Protein AF-A0A2N0NR63-F1 (afdb_monomer_lite)

InterPro domains:
  IPR002575 Aminoglycoside phosphotransferase [PF01636] (44-151)
  IPR011009 Protein kinase-like domain superfamily [SSF56112] (20-154)
  IPR051035 Mitochondrial inheritance protein 9 [PTHR36091] (27-193)

Structure (mmCIF, N/CA/C/O backbone):
data_AF-A0A2N0NR63-F1
#
_entry.id   AF-A0A2N0NR63-F1
#
loop_
_atom_site.group_PDB
_atom_site.id
_atom_site.type_symbol
_atom_site.label_atom_id
_atom_site.label_alt_id
_atom_site.label_comp_id
_atom_site.label_asym_id
_atom_site.label_entity_id
_atom_site.label_seq_id
_atom_site.pdbx_PDB_ins_code
_atom_site.Cartn_x
_atom_site.Cartn_y
_atom_site.Cartn_z
_atom_site.occupancy
_atom_site.B_iso_or_equiv
_atom_site.auth_seq_id
_atom_site.auth_comp_id
_atom_site.auth_asym_id
_atom_site.auth_atom_id
_atom_site.pdbx_PDB_model_num
ATOM 1 N N . MET A 1 1 ? -19.351 46.481 12.308 1.00 41.41 1 MET A N 1
ATOM 2 C CA . MET A 1 1 ? -18.004 46.704 11.741 1.00 41.41 1 MET A CA 1
ATOM 3 C C . MET A 1 1 ? -17.028 46.105 12.730 1.00 41.41 1 MET A C 1
ATOM 5 O O . MET A 1 1 ? -17.393 46.093 13.896 1.00 41.41 1 MET A O 1
ATOM 9 N N . ASP A 1 2 ? -15.908 45.575 12.231 1.00 33.28 2 ASP A N 1
ATOM 10 C CA . ASP A 1 2 ? -14.928 44.684 12.897 1.00 33.28 2 ASP A CA 1
ATOM 11 C C . ASP A 1 2 ? -15.319 43.214 12.636 1.00 33.28 2 ASP A C 1
ATOM 13 O O . ASP A 1 2 ? -16.266 42.707 13.223 1.00 33.28 2 ASP A O 1
ATOM 17 N N . ASN A 1 3 ? -14.867 42.524 11.581 1.00 40.22 3 ASN A N 1
ATOM 18 C CA . ASN A 1 3 ? -13.544 42.330 10.963 1.00 40.22 3 ASN A CA 1
ATOM 19 C C . ASN A 1 3 ? -12.543 41.582 11.851 1.00 40.22 3 ASN A C 1
ATOM 21 O O . ASN A 1 3 ? -11.566 42.167 12.299 1.00 40.22 3 ASN A O 1
ATOM 25 N N . GLU A 1 4 ? -12.758 40.274 12.015 1.00 37.19 4 GLU A N 1
ATOM 26 C CA . GLU A 1 4 ? -11.704 39.333 12.401 1.00 37.19 4 GLU A CA 1
ATOM 27 C C . GLU A 1 4 ? -11.768 38.053 11.548 1.00 37.19 4 GLU A C 1
ATOM 29 O O . GLU A 1 4 ? -12.633 37.196 11.700 1.00 37.19 4 GLU A O 1
ATOM 34 N N . ASN A 1 5 ? -10.813 37.977 10.617 1.00 36.28 5 ASN A N 1
ATOM 35 C CA . ASN A 1 5 ? -10.020 36.797 10.268 1.00 36.28 5 ASN A CA 1
ATOM 36 C C . ASN A 1 5 ? -10.755 35.510 9.893 1.00 36.28 5 ASN A C 1
ATOM 38 O O . ASN A 1 5 ? -10.611 34.466 10.524 1.00 36.28 5 ASN A O 1
ATOM 42 N N . ASN A 1 6 ? -11.396 35.560 8.732 1.00 30.80 6 ASN A N 1
ATOM 43 C CA . ASN A 1 6 ? -11.674 34.373 7.941 1.00 30.80 6 ASN A CA 1
ATOM 44 C C . ASN A 1 6 ? -10.468 34.082 7.028 1.00 30.80 6 ASN A C 1
ATOM 46 O O . ASN A 1 6 ? -10.497 34.367 5.830 1.00 30.80 6 ASN A O 1
ATOM 50 N N . ILE A 1 7 ? -9.371 33.575 7.601 1.00 34.75 7 ILE A N 1
ATOM 51 C CA . ILE A 1 7 ? -8.263 33.023 6.807 1.00 34.75 7 ILE A CA 1
ATOM 52 C C . ILE A 1 7 ? -8.699 31.625 6.370 1.00 34.75 7 ILE A C 1
ATOM 54 O O . ILE A 1 7 ? -8.322 30.606 6.946 1.00 34.75 7 ILE A O 1
ATOM 58 N N . PHE A 1 8 ? -9.553 31.601 5.350 1.00 34.56 8 PHE A N 1
ATOM 59 C CA . PHE A 1 8 ? -9.744 30.437 4.504 1.00 34.56 8 PHE A CA 1
ATOM 60 C C . PHE A 1 8 ? -8.388 30.118 3.868 1.00 34.56 8 PHE A C 1
ATOM 62 O O . PHE A 1 8 ? -7.976 30.771 2.910 1.00 34.56 8 PHE A O 1
ATOM 69 N N . TYR A 1 9 ? -7.697 29.097 4.376 1.00 31.84 9 TYR A N 1
ATOM 70 C CA . TYR A 1 9 ? -6.731 28.358 3.567 1.00 31.84 9 TYR A CA 1
ATOM 71 C C . TYR A 1 9 ? -7.523 27.587 2.502 1.00 31.84 9 TYR A C 1
ATOM 73 O O . TYR A 1 9 ? -7.784 26.395 2.608 1.00 31.84 9 TYR A O 1
ATOM 81 N N . SER A 1 10 ? -7.954 28.313 1.474 1.00 37.12 10 SER A N 1
ATOM 82 C CA . SER A 1 10 ? -8.203 27.749 0.156 1.00 37.12 10 SER A CA 1
ATOM 83 C C . SER A 1 10 ? -6.839 27.330 -0.389 1.00 37.12 10 SER A C 1
ATOM 85 O O . SER A 1 10 ? -6.145 28.136 -1.006 1.00 37.12 10 SER A O 1
ATOM 87 N N . SER A 1 11 ? -6.410 26.095 -0.120 1.00 40.88 11 SER A N 1
ATOM 88 C CA . SER A 1 11 ? -5.238 25.505 -0.770 1.00 40.88 11 SER A CA 1
ATOM 89 C C . SER A 1 11 ? -5.593 25.130 -2.210 1.00 40.88 11 SER A C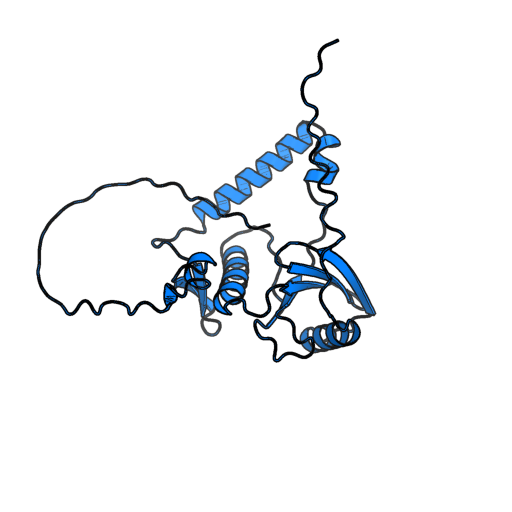 1
ATOM 91 O O . SER A 1 11 ? -5.716 23.967 -2.567 1.00 40.88 11 SER A O 1
ATOM 93 N N . SER A 1 12 ? -5.766 26.139 -3.055 1.00 44.28 12 SER A N 1
ATOM 94 C CA . SER A 1 12 ? -5.801 26.016 -4.513 1.00 44.28 12 SER A CA 1
ATOM 95 C C . SER A 1 12 ? -4.374 25.986 -5.084 1.00 44.28 12 SER A C 1
ATOM 97 O O . SER A 1 12 ? -4.082 26.690 -6.044 1.00 44.28 12 SER A O 1
ATOM 99 N N . LEU A 1 13 ? -3.464 25.237 -4.448 1.00 46.56 13 LEU A N 1
ATOM 100 C CA . LEU A 1 13 ? -2.048 25.124 -4.838 1.00 46.56 13 LEU A CA 1
ATOM 101 C C . LEU A 1 13 ? -1.700 23.761 -5.464 1.00 46.56 13 LEU A C 1
ATOM 103 O O . LEU A 1 13 ? -0.543 23.526 -5.797 1.00 46.56 13 LEU A O 1
ATOM 107 N N . ASP A 1 14 ? -2.679 22.873 -5.659 1.00 49.28 14 ASP A N 1
ATOM 108 C CA . ASP A 1 14 ? -2.415 21.503 -6.124 1.00 49.28 14 ASP A CA 1
ATOM 109 C C . ASP A 1 14 ? -2.292 21.359 -7.657 1.00 49.28 14 ASP A C 1
ATOM 111 O O . ASP A 1 14 ? -1.842 20.312 -8.135 1.00 49.28 14 ASP A O 1
ATOM 115 N N . ASP A 1 15 ? -2.635 22.393 -8.438 1.00 53.78 15 ASP A N 1
ATOM 116 C CA . ASP A 1 15 ? -2.789 22.268 -9.901 1.00 53.78 15 ASP A CA 1
ATOM 117 C C . ASP A 1 15 ? -1.560 22.699 -10.734 1.00 53.78 15 ASP A C 1
ATOM 119 O O . ASP A 1 15 ? -1.472 22.348 -11.907 1.00 53.78 15 ASP A O 1
ATOM 123 N N . ASP A 1 16 ? -0.569 23.386 -10.145 1.00 59.12 16 ASP A N 1
ATOM 124 C CA . ASP A 1 16 ? 0.581 23.932 -10.900 1.00 59.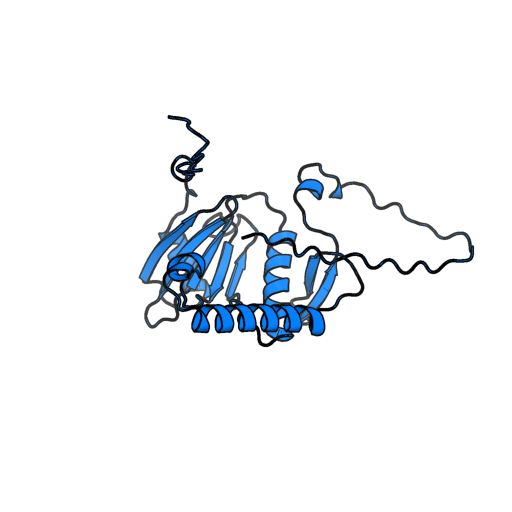12 16 ASP A CA 1
ATOM 125 C C . ASP A 1 16 ? 1.830 23.031 -10.917 1.00 59.12 16 ASP A C 1
ATOM 127 O O . ASP A 1 16 ? 2.745 23.238 -11.718 1.00 59.12 16 ASP A O 1
ATOM 131 N N . GLU A 1 17 ? 1.915 22.013 -10.055 1.00 64.88 17 GLU A N 1
ATOM 132 C CA . GLU A 1 17 ? 3.050 21.090 -10.119 1.00 64.88 17 GLU A CA 1
ATOM 133 C C . GLU A 1 17 ? 2.891 20.084 -11.273 1.00 64.88 17 GLU A C 1
ATOM 135 O O . GLU A 1 17 ? 1.826 19.470 -11.416 1.00 64.88 17 GLU A O 1
ATOM 140 N N . PRO A 1 18 ? 3.964 19.791 -12.029 1.00 75.25 18 PRO A N 1
ATOM 141 C CA . PRO A 1 18 ? 3.897 18.839 -13.125 1.00 75.25 18 PRO A CA 1
ATOM 142 C C . PRO A 1 18 ? 3.531 17.441 -12.617 1.00 75.25 18 PRO A C 1
ATOM 144 O O . PRO A 1 18 ? 3.985 16.981 -11.559 1.00 75.25 18 PRO A O 1
ATOM 147 N N . THR A 1 19 ? 2.679 16.771 -13.386 1.00 82.19 19 THR A N 1
ATOM 148 C CA . THR A 1 19 ? 2.345 15.361 -13.184 1.00 82.19 19 THR A CA 1
ATOM 149 C C . THR A 1 19 ? 3.527 14.487 -13.584 1.00 82.19 19 THR A C 1
ATOM 151 O O . THR A 1 19 ? 4.385 14.913 -14.359 1.00 82.19 19 THR A O 1
ATOM 154 N N . LEU A 1 20 ? 3.564 13.256 -13.086 1.00 85.38 20 LEU A N 1
ATOM 155 C CA . LEU A 1 20 ? 4.528 12.256 -13.530 1.00 85.38 20 LEU A CA 1
ATOM 156 C C . LEU A 1 20 ? 4.475 12.084 -15.054 1.00 85.38 20 LEU A C 1
ATOM 158 O O . LEU A 1 20 ? 3.394 11.985 -15.640 1.00 85.38 20 LEU A O 1
ATOM 162 N N . ASP A 1 21 ? 5.650 12.012 -15.679 1.00 88.75 21 ASP A N 1
ATOM 163 C CA . ASP A 1 21 ? 5.795 11.593 -17.073 1.00 88.75 21 ASP A CA 1
ATOM 164 C C . ASP A 1 21 ? 5.598 10.073 -17.152 1.00 88.75 21 ASP A C 1
ATOM 166 O O . ASP A 1 21 ? 6.540 9.286 -17.046 1.00 88.75 21 ASP A O 1
ATOM 170 N N . LEU A 1 22 ? 4.330 9.663 -17.203 1.00 92.75 22 LEU A N 1
ATOM 171 C CA . LEU A 1 22 ? 3.898 8.275 -17.121 1.00 92.75 22 LEU A CA 1
ATOM 172 C C . LEU A 1 22 ? 3.287 7.815 -18.445 1.00 92.75 22 LEU A C 1
ATOM 174 O O . LEU A 1 22 ? 2.244 8.311 -18.876 1.00 92.75 22 LEU A O 1
ATOM 178 N N . ASP A 1 23 ? 3.863 6.763 -19.023 1.00 94.38 23 ASP A N 1
ATOM 179 C CA . ASP A 1 23 ? 3.216 6.014 -20.096 1.00 94.38 23 ASP A CA 1
ATOM 180 C C . ASP A 1 23 ? 2.123 5.097 -19.514 1.00 94.38 23 ASP A C 1
ATOM 182 O O . ASP A 1 23 ? 2.389 4.039 -18.932 1.00 94.38 23 ASP A O 1
ATOM 186 N N . LEU A 1 24 ? 0.863 5.506 -19.682 1.00 95.06 24 LEU A N 1
ATOM 187 C CA . LEU A 1 24 ? -0.301 4.746 -19.220 1.00 95.06 24 LEU A CA 1
ATOM 188 C C . LEU A 1 24 ? -0.416 3.369 -19.888 1.00 95.06 24 LEU A C 1
ATOM 190 O O . LEU A 1 24 ? -0.906 2.431 -19.259 1.00 95.06 24 LEU A O 1
ATOM 194 N N . ASN A 1 25 ? 0.047 3.208 -21.131 1.00 95.69 25 ASN A N 1
ATOM 195 C CA . ASN A 1 25 ? 0.043 1.902 -21.788 1.00 95.69 25 ASN A CA 1
ATOM 196 C C . ASN A 1 25 ? 1.080 0.978 -21.151 1.00 95.69 25 ASN A C 1
ATOM 198 O O . ASN A 1 25 ? 0.777 -0.190 -20.898 1.00 95.69 25 ASN A O 1
ATOM 202 N N . ALA A 1 26 ? 2.262 1.503 -20.822 1.00 97.06 26 ALA A N 1
ATOM 203 C CA . ALA A 1 26 ? 3.276 0.747 -20.095 1.00 97.06 26 ALA A CA 1
ATOM 204 C C . ALA A 1 26 ? 2.773 0.330 -18.702 1.00 97.06 26 ALA A C 1
ATOM 206 O O . ALA A 1 26 ? 2.953 -0.825 -18.315 1.00 97.06 26 ALA A O 1
ATOM 207 N N . LEU A 1 27 ? 2.065 1.211 -17.978 1.00 97.44 27 LEU A N 1
ATOM 208 C CA . LEU A 1 27 ? 1.461 0.876 -16.680 1.00 97.44 27 LEU A CA 1
ATOM 209 C C . LEU A 1 27 ? 0.413 -0.233 -16.799 1.00 97.44 27 LEU A C 1
ATOM 211 O O . LEU A 1 27 ? 0.411 -1.173 -16.004 1.00 97.44 27 LEU A O 1
ATOM 215 N N . ARG A 1 28 ? -0.447 -0.163 -17.818 1.00 97.00 28 ARG A N 1
ATOM 216 C CA . ARG A 1 28 ? -1.440 -1.207 -18.104 1.00 97.00 28 ARG A CA 1
ATOM 217 C C . ARG A 1 28 ? -0.797 -2.549 -18.397 1.00 97.00 28 ARG A C 1
ATOM 219 O O . ARG A 1 28 ? -1.235 -3.561 -17.853 1.00 97.00 28 ARG A O 1
ATOM 226 N N . GLN A 1 29 ? 0.219 -2.568 -19.255 1.00 97.31 29 GLN A N 1
ATOM 227 C CA . GLN A 1 29 ? 0.927 -3.792 -19.626 1.00 97.31 29 GLN A CA 1
ATOM 228 C C . GLN A 1 29 ? 1.677 -4.386 -18.436 1.00 97.31 29 GLN A C 1
ATOM 230 O O . GLN A 1 29 ? 1.580 -5.588 -18.196 1.00 97.31 29 GLN A O 1
ATOM 235 N N . LEU A 1 30 ? 2.361 -3.541 -17.660 1.00 97.75 30 LEU A N 1
ATOM 236 C CA . LEU A 1 30 ? 3.040 -3.932 -16.432 1.00 97.75 30 LEU A CA 1
ATOM 237 C C . LEU A 1 30 ? 2.061 -4.592 -15.461 1.00 97.75 30 LEU A C 1
ATOM 239 O O . LEU A 1 30 ? 2.275 -5.733 -15.064 1.00 97.75 30 LEU A O 1
ATOM 243 N N . ALA A 1 31 ? 0.969 -3.907 -15.123 1.00 97.56 31 ALA A N 1
ATOM 244 C CA . ALA A 1 31 ? -0.005 -4.429 -14.177 1.00 97.56 31 ALA A CA 1
ATOM 245 C C . ALA A 1 31 ? -0.696 -5.693 -14.706 1.00 97.56 31 ALA A C 1
ATOM 247 O O . ALA A 1 31 ? -0.921 -6.625 -13.939 1.00 97.56 31 ALA A O 1
ATOM 248 N N . SER A 1 32 ? -0.965 -5.765 -16.016 1.00 97.62 32 SER A N 1
ATOM 249 C CA . SER A 1 32 ? -1.572 -6.959 -16.611 1.00 97.62 32 SER A CA 1
ATOM 250 C C . SER A 1 32 ? -0.658 -8.176 -16.546 1.00 97.62 32 SER A C 1
ATOM 252 O O . SER A 1 32 ? -1.108 -9.270 -16.225 1.00 97.62 32 SER A O 1
ATOM 254 N N . SER A 1 33 ? 0.632 -7.967 -16.810 1.00 97.19 33 SER A N 1
ATOM 255 C CA . SER A 1 33 ? 1.659 -9.004 -16.739 1.00 97.19 33 SER A CA 1
ATOM 256 C C . SER A 1 33 ? 1.893 -9.477 -15.303 1.00 97.19 33 SER A C 1
ATOM 258 O O . SER A 1 33 ? 1.928 -10.674 -15.040 1.00 97.19 33 SER A O 1
ATOM 260 N N . ARG A 1 34 ? 2.008 -8.545 -14.347 1.00 96.94 34 ARG A N 1
ATOM 261 C CA . ARG A 1 34 ? 2.287 -8.865 -12.937 1.00 96.94 34 ARG A CA 1
ATOM 262 C C . ARG A 1 34 ? 1.130 -9.558 -12.231 1.00 96.94 34 ARG A C 1
ATOM 264 O O . ARG A 1 34 ? 1.373 -10.377 -11.354 1.00 96.94 34 ARG A O 1
ATOM 271 N N . LEU A 1 35 ? -0.102 -9.219 -12.600 1.00 95.75 35 LEU A N 1
ATOM 272 C CA . LEU A 1 35 ? -1.306 -9.737 -11.953 1.00 95.75 35 LEU A CA 1
ATOM 273 C C . LEU A 1 35 ? -1.973 -10.870 -12.737 1.00 95.75 35 LEU A C 1
ATOM 275 O O . LEU A 1 35 ? -2.994 -11.363 -12.273 1.00 95.75 35 LEU A O 1
ATOM 279 N N . ASP A 1 36 ? -1.429 -11.250 -13.899 1.00 95.94 36 ASP A N 1
ATOM 280 C CA . ASP A 1 36 ? -1.995 -12.239 -14.833 1.00 95.94 36 ASP A CA 1
ATOM 281 C C . ASP A 1 36 ? -3.468 -11.961 -15.197 1.00 95.94 36 ASP A C 1
ATOM 283 O O . ASP A 1 36 ? -4.328 -12.841 -15.234 1.00 95.94 36 ASP A O 1
ATOM 287 N N . ARG A 1 37 ? -3.799 -10.677 -15.387 1.00 95.62 37 ARG A N 1
ATOM 288 C CA . ARG A 1 37 ? -5.178 -10.192 -15.562 1.00 95.62 37 ARG A CA 1
ATOM 289 C C . ARG A 1 37 ? -5.214 -9.041 -16.553 1.00 95.62 37 ARG A C 1
ATOM 291 O O . ARG A 1 37 ? -4.345 -8.185 -16.541 1.00 95.62 37 ARG A O 1
ATOM 298 N N . HIS A 1 38 ? -6.233 -8.953 -17.399 1.00 96.81 38 HIS A N 1
ATOM 299 C CA . HIS A 1 38 ? -6.269 -7.919 -18.437 1.00 96.81 38 HIS A CA 1
ATOM 300 C C . HIS A 1 38 ? -6.729 -6.553 -17.886 1.00 96.81 38 HIS A C 1
ATOM 302 O O . HIS A 1 38 ? -7.886 -6.389 -17.494 1.00 96.81 38 HIS A O 1
ATOM 308 N N . CYS A 1 39 ? -5.829 -5.559 -17.847 1.00 97.25 39 CYS A N 1
ATOM 309 C CA . CYS A 1 39 ? -6.152 -4.192 -17.425 1.00 97.25 39 CYS A CA 1
ATOM 310 C C . CYS A 1 39 ? -6.801 -3.394 -18.568 1.00 97.25 39 CYS A C 1
ATOM 312 O O . CYS A 1 39 ? -6.168 -3.058 -19.578 1.00 97.25 39 CYS A O 1
ATOM 314 N N . VAL A 1 40 ? -8.075 -3.050 -18.388 1.00 96.19 40 VAL A N 1
ATOM 315 C CA . VAL A 1 40 ? -8.913 -2.414 -19.410 1.00 96.19 40 VAL A CA 1
ATOM 316 C C . VAL A 1 40 ? -8.891 -0.891 -19.342 1.00 96.19 40 VAL A C 1
ATOM 318 O O . VAL A 1 40 ? -8.964 -0.245 -20.387 1.00 96.19 40 VAL A O 1
ATOM 321 N N . HIS A 1 41 ? -8.806 -0.312 -18.145 1.00 95.19 41 HIS A N 1
ATOM 322 C CA . HIS A 1 41 ? -8.883 1.135 -17.943 1.00 95.19 41 HIS A CA 1
ATOM 323 C C . HIS A 1 41 ? -7.930 1.569 -16.838 1.00 95.19 41 HIS A C 1
ATOM 325 O O . HIS A 1 41 ? -7.731 0.860 -15.854 1.00 95.19 41 HIS A O 1
ATOM 331 N N . THR A 1 42 ? -7.365 2.759 -17.004 1.00 96.25 42 THR A N 1
ATOM 332 C CA . THR A 1 42 ? -6.469 3.373 -16.027 1.00 96.25 42 THR A CA 1
ATOM 333 C C . THR A 1 42 ? -6.749 4.852 -15.950 1.00 96.25 42 THR A C 1
ATOM 335 O O . THR A 1 42 ? -6.749 5.526 -16.981 1.00 96.25 42 THR A O 1
ATOM 338 N N . HIS A 1 43 ? -6.943 5.369 -14.747 1.00 94.12 43 HIS A N 1
ATOM 339 C CA . HIS A 1 43 ? -7.073 6.804 -14.542 1.00 94.12 43 HIS A CA 1
ATOM 340 C C . HIS A 1 43 ? -6.501 7.209 -13.188 1.00 94.12 43 HIS A C 1
ATOM 342 O O . HIS A 1 43 ? -6.503 6.433 -12.230 1.00 94.12 43 HIS A O 1
ATOM 348 N N . ARG A 1 44 ? -6.001 8.441 -13.108 1.00 94.81 44 ARG A N 1
ATOM 349 C CA . ARG A 1 44 ? -5.505 9.008 -11.855 1.00 94.81 44 ARG A CA 1
ATOM 350 C C . ARG A 1 44 ? -6.681 9.237 -10.902 1.00 94.81 44 ARG A C 1
ATOM 352 O O . ARG A 1 44 ? -7.743 9.688 -11.327 1.00 94.81 44 ARG A O 1
ATOM 359 N N . LEU A 1 45 ? -6.496 8.901 -9.631 1.00 92.81 45 LEU A N 1
ATOM 360 C CA . LEU A 1 45 ? -7.437 9.195 -8.549 1.00 92.81 45 LEU A CA 1
ATOM 361 C C . LEU A 1 45 ? -7.050 10.474 -7.821 1.00 92.81 45 LEU A C 1
ATOM 363 O O . LEU A 1 45 ? -7.889 11.337 -7.597 1.00 92.81 45 LEU A O 1
ATOM 367 N N . THR A 1 46 ? -5.781 10.577 -7.435 1.00 91.50 46 THR A N 1
ATOM 368 C CA . THR A 1 46 ? -5.266 11.721 -6.689 1.00 91.50 46 THR A CA 1
ATOM 369 C C . THR A 1 46 ? -3.760 11.854 -6.875 1.00 91.50 46 THR A C 1
ATOM 371 O O . THR A 1 46 ? -3.081 10.934 -7.344 1.00 91.50 46 THR A O 1
ATOM 374 N N . LYS A 1 47 ? -3.248 13.019 -6.504 1.00 90.81 47 LYS A N 1
ATOM 375 C CA . LYS A 1 47 ? -1.839 13.377 -6.499 1.00 90.81 47 LYS A CA 1
ATOM 376 C C . LYS A 1 47 ? -1.543 14.023 -5.154 1.00 90.81 47 LYS A C 1
ATOM 378 O O . LYS A 1 47 ? -2.253 14.927 -4.734 1.00 90.81 47 LYS A O 1
ATOM 383 N N . GLY A 1 48 ? -0.494 13.545 -4.503 1.00 86.69 48 GLY A N 1
ATOM 384 C CA . GLY A 1 48 ? 0.074 14.168 -3.319 1.00 86.69 48 GLY A CA 1
ATOM 385 C C . GLY A 1 48 ? 1.505 14.627 -3.570 1.00 86.69 48 GLY A C 1
ATOM 386 O O . GLY A 1 48 ? 2.043 14.536 -4.680 1.00 86.69 48 GLY A O 1
ATOM 387 N N . LEU A 1 49 ? 2.149 15.072 -2.495 1.00 84.50 49 LEU A N 1
ATOM 388 C CA . LEU A 1 49 ? 3.540 15.517 -2.529 1.00 84.50 49 LEU A CA 1
ATOM 389 C C . LEU A 1 49 ? 4.488 14.386 -2.958 1.00 84.50 49 LEU A C 1
ATOM 391 O O . LEU A 1 49 ? 5.337 14.576 -3.822 1.00 84.50 49 LEU A O 1
ATOM 395 N N . TYR A 1 50 ? 4.306 13.191 -2.390 1.00 86.12 50 TYR A N 1
ATOM 396 C CA . TYR A 1 50 ? 5.226 12.067 -2.591 1.00 86.12 50 TYR A CA 1
ATOM 397 C C . TYR A 1 50 ? 4.754 11.041 -3.613 1.00 86.12 50 TYR A C 1
ATOM 399 O O . TYR A 1 50 ? 5.582 10.313 -4.152 1.00 86.12 50 TYR A O 1
ATOM 407 N N . ASN A 1 51 ? 3.447 10.947 -3.862 1.00 92.19 51 ASN A N 1
ATOM 408 C CA . ASN A 1 51 ? 2.882 9.871 -4.665 1.00 92.19 51 ASN A CA 1
ATOM 409 C C . ASN A 1 51 ? 1.788 10.367 -5.613 1.00 92.19 51 ASN A C 1
ATOM 411 O O . ASN A 1 51 ? 0.994 11.234 -5.252 1.00 92.19 51 ASN A O 1
ATOM 415 N N . GLU A 1 52 ? 1.687 9.745 -6.785 1.00 95.12 52 GLU A N 1
ATOM 416 C CA . GLU A 1 52 ? 0.463 9.750 -7.590 1.00 95.12 52 GLU A CA 1
ATOM 417 C C . GLU A 1 52 ? -0.246 8.402 -7.483 1.00 95.12 52 GLU A C 1
ATOM 419 O O . GLU A 1 52 ? 0.386 7.345 -7.529 1.00 95.12 52 GLU A O 1
ATOM 424 N N . ILE A 1 53 ? -1.570 8.439 -7.342 1.00 96.06 53 ILE A N 1
ATOM 425 C CA . ILE A 1 53 ? -2.399 7.248 -7.165 1.00 96.06 53 ILE A CA 1
ATOM 426 C C . ILE A 1 53 ? -3.257 7.049 -8.407 1.00 96.06 53 ILE A C 1
ATOM 428 O O . ILE A 1 53 ? -4.037 7.929 -8.775 1.00 96.06 53 ILE A O 1
ATOM 432 N N . TYR A 1 54 ? -3.153 5.877 -9.022 1.00 97.44 54 TYR A N 1
ATOM 433 C CA . TYR A 1 54 ? -3.937 5.471 -10.183 1.00 97.44 54 TYR A CA 1
ATOM 434 C C . TYR A 1 54 ? -4.855 4.304 -9.826 1.00 97.44 54 TYR A C 1
ATOM 436 O O . TYR A 1 54 ? -4.445 3.360 -9.149 1.00 97.44 54 TYR A O 1
ATOM 444 N N . LEU A 1 55 ? -6.095 4.358 -10.313 1.00 97.44 55 LEU A N 1
ATOM 445 C CA . LEU A 1 55 ? -7.000 3.217 -10.333 1.00 97.44 55 LEU A CA 1
ATOM 446 C C . LEU A 1 55 ? -6.774 2.440 -11.627 1.00 97.44 55 LEU A C 1
ATOM 448 O O . LEU A 1 55 ? -6.883 3.002 -12.718 1.00 97.44 55 LEU A O 1
ATOM 452 N N . LEU A 1 56 ? -6.482 1.151 -11.490 1.00 98.00 56 LEU A N 1
ATOM 453 C CA . LEU A 1 56 ? -6.364 0.206 -12.589 1.00 98.00 56 LEU A CA 1
ATOM 454 C C . LEU A 1 56 ? -7.570 -0.730 -12.551 1.00 98.00 56 LEU A C 1
ATOM 456 O O . LEU A 1 56 ? -7.739 -1.509 -11.610 1.00 98.00 56 LEU A O 1
ATOM 460 N N . GLN A 1 57 ? -8.407 -0.654 -13.576 1.00 97.50 57 GLN A N 1
ATOM 461 C CA . GLN A 1 57 ? -9.584 -1.499 -13.699 1.00 97.50 57 GLN A CA 1
ATOM 462 C C . GLN A 1 57 ? -9.272 -2.686 -14.594 1.00 97.50 57 GLN A C 1
ATOM 464 O O . GLN A 1 57 ? -8.676 -2.540 -15.666 1.00 97.50 57 GLN A O 1
ATOM 469 N N . PHE A 1 58 ? -9.691 -3.860 -14.149 1.00 96.75 58 PHE A N 1
ATOM 470 C CA . PHE A 1 58 ? -9.403 -5.123 -14.813 1.00 96.75 58 PHE A CA 1
ATOM 471 C C . PHE A 1 58 ? -10.678 -5.776 -15.309 1.00 96.75 58 PHE A C 1
ATOM 473 O O . PHE A 1 58 ? -11.731 -5.688 -14.677 1.00 96.75 58 PHE A O 1
ATOM 480 N N . GLU A 1 59 ? -10.564 -6.490 -16.419 1.00 96.25 59 GLU A N 1
ATOM 481 C CA . GLU A 1 59 ? -11.635 -7.346 -16.902 1.00 96.25 59 GLU A CA 1
ATOM 482 C C . GLU A 1 59 ? -11.963 -8.411 -15.845 1.00 96.25 59 GLU A C 1
ATOM 484 O O . GLU A 1 59 ? -11.083 -9.124 -15.364 1.00 96.25 59 GLU A O 1
ATOM 489 N N . GLY A 1 60 ? -13.225 -8.454 -15.410 1.00 91.12 60 GLY A N 1
ATOM 490 C CA . GLY A 1 60 ? -13.696 -9.368 -14.365 1.00 91.12 60 GLY A CA 1
ATOM 491 C C . GLY A 1 60 ? -13.363 -8.971 -12.919 1.00 91.12 60 GLY A C 1
ATOM 492 O O . GLY A 1 60 ? -13.877 -9.609 -12.004 1.00 91.12 60 GLY A O 1
ATOM 493 N N . GLY A 1 61 ? -12.574 -7.914 -12.685 1.00 91.75 61 GLY A N 1
ATOM 494 C CA . GLY A 1 61 ? -12.171 -7.503 -11.333 1.00 91.75 61 GLY A CA 1
ATOM 495 C C . GLY A 1 61 ? -11.361 -8.577 -10.574 1.00 91.75 61 GLY A C 1
ATOM 496 O O . GLY A 1 61 ? -11.056 -9.634 -11.134 1.00 91.75 61 GLY A O 1
ATOM 497 N N . PRO A 1 62 ? -10.889 -8.286 -9.346 1.00 94.38 62 PRO A N 1
ATOM 498 C CA . PRO A 1 62 ? -10.972 -7.003 -8.637 1.00 94.38 62 PRO A CA 1
ATOM 499 C C . PRO A 1 62 ? -10.037 -5.912 -9.194 1.00 94.38 62 PRO A C 1
ATOM 501 O O . PRO A 1 62 ? -8.972 -6.198 -9.740 1.00 94.38 62 PRO A O 1
ATOM 504 N N . ASP A 1 63 ? -10.410 -4.646 -9.039 1.00 96.00 63 ASP A N 1
ATOM 505 C CA . ASP A 1 6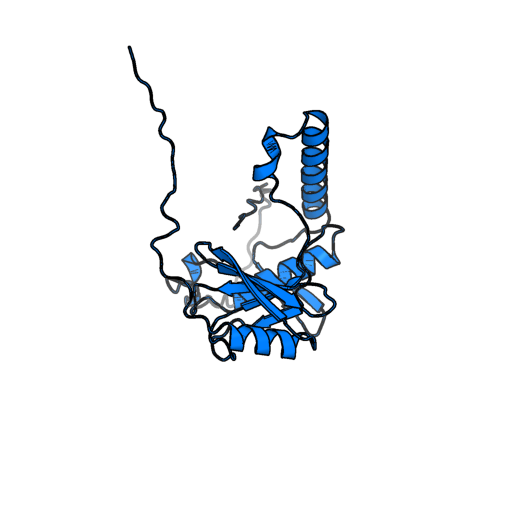3 ? -9.549 -3.519 -9.419 1.00 96.00 63 ASP A CA 1
ATOM 506 C C . ASP A 1 63 ? -8.286 -3.429 -8.540 1.00 96.00 63 ASP A C 1
ATOM 508 O O . ASP A 1 63 ? -8.245 -3.933 -7.416 1.00 96.00 63 ASP A O 1
ATOM 512 N N . CYS A 1 64 ? -7.263 -2.739 -9.042 1.00 97.00 64 CYS A N 1
ATOM 513 C CA . CYS A 1 64 ? -5.985 -2.526 -8.363 1.00 97.00 64 CYS A CA 1
ATOM 514 C C . CYS A 1 64 ? -5.709 -1.030 -8.194 1.00 97.00 64 CYS A C 1
ATOM 516 O O . CYS A 1 64 ? -6.063 -0.217 -9.048 1.00 97.00 64 CYS A O 1
ATOM 518 N N . ILE A 1 65 ? -5.012 -0.672 -7.122 1.00 98.12 65 ILE A N 1
ATOM 519 C CA . ILE A 1 65 ? -4.401 0.643 -6.955 1.00 98.12 65 ILE A CA 1
ATOM 520 C C . ILE A 1 65 ? -2.931 0.558 -7.354 1.00 98.12 65 ILE A C 1
ATOM 522 O O . ILE A 1 65 ? -2.214 -0.330 -6.901 1.00 98.12 65 ILE A O 1
ATOM 526 N N . ALA A 1 66 ? -2.482 1.498 -8.181 1.00 98.12 66 ALA A N 1
ATOM 527 C CA . ALA A 1 66 ? -1.069 1.749 -8.423 1.00 98.12 66 ALA A CA 1
ATOM 528 C C . ALA A 1 66 ? -0.663 3.037 -7.708 1.00 98.12 66 ALA A C 1
ATOM 530 O O . ALA A 1 66 ? -1.146 4.120 -8.042 1.00 98.12 66 ALA A O 1
ATOM 531 N N . ARG A 1 67 ? 0.225 2.918 -6.721 1.00 96.88 67 ARG A N 1
ATOM 532 C CA . ARG A 1 67 ? 0.862 4.055 -6.053 1.00 96.88 67 ARG A CA 1
ATOM 533 C C . ARG A 1 67 ? 2.246 4.259 -6.648 1.00 96.88 67 ARG A C 1
ATOM 535 O O . ARG A 1 67 ? 3.088 3.374 -6.524 1.00 96.88 67 ARG A O 1
ATOM 542 N N . LEU A 1 68 ? 2.459 5.404 -7.285 1.00 95.81 68 LEU A N 1
ATOM 543 C CA . LEU A 1 68 ? 3.681 5.747 -8.008 1.00 95.81 68 LEU A CA 1
ATOM 544 C C . LEU A 1 68 ? 4.449 6.836 -7.264 1.00 95.81 68 LEU A C 1
ATOM 546 O O . LEU A 1 68 ? 3.867 7.870 -6.939 1.00 95.81 68 LEU A O 1
ATOM 550 N N . SER A 1 69 ? 5.744 6.628 -7.029 1.00 93.19 69 SER A N 1
ATOM 551 C CA . SER A 1 69 ? 6.596 7.629 -6.379 1.00 93.19 69 SER A CA 1
ATOM 552 C C . SER A 1 69 ? 6.813 8.839 -7.276 1.00 93.19 69 SER A C 1
ATOM 554 O O . SER A 1 69 ? 7.144 8.693 -8.451 1.00 93.19 69 SER A O 1
ATOM 556 N N . ARG A 1 70 ? 6.740 10.036 -6.695 1.00 89.88 70 ARG A N 1
ATOM 557 C CA . ARG A 1 70 ? 7.211 11.280 -7.322 1.00 89.88 70 ARG A CA 1
ATOM 558 C C . ARG A 1 70 ? 8.689 11.550 -7.062 1.00 89.88 70 ARG A C 1
ATOM 560 O O . ARG A 1 70 ? 9.309 12.308 -7.798 1.00 89.88 70 ARG A O 1
ATOM 567 N N . ASP A 1 71 ? 9.268 10.880 -6.069 1.00 86.25 71 ASP A N 1
ATOM 568 C CA . ASP A 1 71 ? 10.709 10.878 -5.840 1.00 86.25 71 ASP A CA 1
ATOM 569 C C . ASP A 1 71 ? 11.335 9.606 -6.430 1.00 86.25 71 ASP A C 1
ATOM 571 O O . ASP A 1 71 ? 11.182 8.506 -5.892 1.00 86.25 71 ASP A O 1
ATOM 575 N N . LEU A 1 72 ? 12.047 9.764 -7.548 1.00 84.06 72 LEU A N 1
ATOM 576 C CA . LEU A 1 72 ? 12.746 8.679 -8.248 1.00 84.06 72 LEU A CA 1
ATOM 577 C C . LEU A 1 72 ? 14.050 8.253 -7.551 1.00 84.06 72 LEU A C 1
ATOM 579 O O . LEU A 1 72 ? 14.652 7.248 -7.922 1.00 84.06 72 LEU A O 1
ATOM 583 N N . THR A 1 73 ? 14.500 9.027 -6.561 1.00 78.38 73 THR A N 1
ATOM 584 C CA . THR A 1 73 ? 15.754 8.822 -5.820 1.00 78.38 73 THR A CA 1
ATOM 585 C C . THR A 1 73 ? 15.532 8.271 -4.413 1.00 78.38 73 THR A C 1
ATOM 587 O O . THR A 1 73 ? 16.486 8.111 -3.648 1.00 78.38 73 THR A O 1
ATOM 590 N N . HIS A 1 74 ? 14.279 7.966 -4.064 1.00 76.06 74 HIS A N 1
ATOM 591 C CA . HIS A 1 74 ? 13.928 7.501 -2.733 1.00 76.06 74 HIS A CA 1
ATOM 592 C C . HIS A 1 74 ? 14.664 6.204 -2.364 1.00 76.06 74 HIS A C 1
ATOM 594 O O . HIS A 1 74 ? 14.763 5.293 -3.192 1.00 76.06 74 HIS A O 1
ATOM 600 N N . PRO A 1 75 ? 15.154 6.060 -1.118 1.00 80.25 75 PRO A N 1
ATOM 601 C CA . PRO A 1 75 ? 15.819 4.834 -0.706 1.00 80.25 75 PRO A CA 1
ATOM 602 C C . PRO A 1 75 ? 14.888 3.626 -0.828 1.00 80.25 75 PRO A C 1
ATOM 604 O O . PRO A 1 75 ? 13.778 3.632 -0.292 1.00 80.25 75 PRO A O 1
ATOM 607 N N . ALA A 1 76 ? 15.383 2.542 -1.432 1.00 84.31 76 ALA A N 1
ATOM 608 C CA . ALA A 1 76 ? 14.680 1.257 -1.524 1.00 84.31 76 ALA A CA 1
ATOM 609 C C . ALA A 1 76 ? 14.149 0.763 -0.164 1.00 84.31 76 ALA A C 1
ATOM 611 O O . ALA A 1 76 ? 13.080 0.160 -0.077 1.00 84.31 76 ALA A O 1
ATOM 612 N N . ALA A 1 77 ? 14.878 1.077 0.912 1.00 85.25 77 ALA A N 1
ATOM 613 C CA . ALA A 1 77 ? 14.505 0.758 2.284 1.00 85.25 77 ALA A CA 1
ATOM 614 C C . ALA A 1 77 ? 13.154 1.361 2.706 1.00 85.25 77 ALA A C 1
ATOM 616 O O . ALA A 1 77 ? 12.448 0.738 3.495 1.00 85.25 77 ALA A O 1
ATOM 617 N N . LYS A 1 78 ? 12.757 2.524 2.170 1.00 86.62 78 LYS A N 1
ATOM 618 C CA . LYS A 1 78 ? 11.467 3.142 2.501 1.00 86.62 78 LYS A CA 1
ATOM 619 C C . LYS A 1 78 ? 10.310 2.342 1.912 1.00 86.62 78 LYS A C 1
ATOM 621 O O . LYS A 1 78 ? 9.419 1.938 2.649 1.00 86.62 78 LYS A O 1
ATOM 626 N N . PHE A 1 79 ? 10.386 2.017 0.622 1.00 90.12 79 PHE A N 1
ATOM 627 C CA . PHE A 1 79 ? 9.413 1.143 -0.042 1.00 90.12 79 PHE A CA 1
ATOM 628 C C . PHE A 1 79 ? 9.312 -0.216 0.656 1.00 90.12 79 PHE A C 1
ATOM 630 O O . PHE A 1 79 ? 8.216 -0.665 0.990 1.00 90.12 79 PHE A O 1
ATOM 637 N N . ALA A 1 80 ? 10.461 -0.834 0.941 1.00 90.69 80 ALA A N 1
ATOM 638 C CA . ALA A 1 80 ? 10.512 -2.108 1.646 1.00 90.69 80 ALA A CA 1
ATOM 639 C C . ALA A 1 80 ? 9.871 -2.022 3.041 1.00 90.69 80 ALA A C 1
ATOM 641 O O . ALA A 1 80 ? 9.135 -2.929 3.422 1.00 90.69 80 ALA A O 1
ATOM 642 N N . SER A 1 81 ? 10.111 -0.934 3.780 1.00 93.38 81 SER A N 1
ATOM 643 C CA . SER A 1 81 ? 9.535 -0.713 5.109 1.00 93.38 81 SER A CA 1
ATOM 644 C C . SER A 1 81 ? 8.026 -0.497 5.068 1.00 93.38 81 SER A C 1
ATOM 646 O O . SER A 1 81 ? 7.299 -1.023 5.911 1.00 93.38 81 SER A O 1
ATOM 648 N N . GLU A 1 82 ? 7.524 0.241 4.081 1.00 93.69 82 GLU A N 1
ATOM 649 C CA . GLU A 1 82 ? 6.085 0.440 3.894 1.00 93.69 82 GLU A CA 1
ATOM 650 C C . GLU A 1 82 ? 5.377 -0.887 3.566 1.00 93.69 82 GLU A C 1
ATOM 652 O O . GLU A 1 82 ? 4.371 -1.225 4.193 1.00 93.69 82 GLU A O 1
ATOM 657 N N . VAL A 1 83 ? 5.945 -1.693 2.660 1.00 94.81 83 VAL A N 1
ATOM 658 C CA . VAL A 1 83 ? 5.425 -3.034 2.333 1.00 94.81 83 VAL A CA 1
ATOM 659 C C . VAL A 1 83 ? 5.508 -3.976 3.537 1.00 94.81 83 VAL A C 1
ATOM 661 O O . VAL A 1 83 ? 4.543 -4.685 3.829 1.00 94.81 83 VAL A O 1
ATOM 664 N N . ALA A 1 84 ? 6.630 -3.971 4.263 1.00 95.38 84 ALA A N 1
ATOM 665 C CA . ALA A 1 84 ? 6.808 -4.777 5.467 1.00 95.38 84 ALA A CA 1
ATOM 666 C C . ALA A 1 84 ? 5.778 -4.414 6.542 1.00 95.38 84 ALA A C 1
ATOM 668 O O . ALA A 1 84 ? 5.210 -5.306 7.163 1.00 95.38 84 ALA A O 1
ATOM 669 N N . TH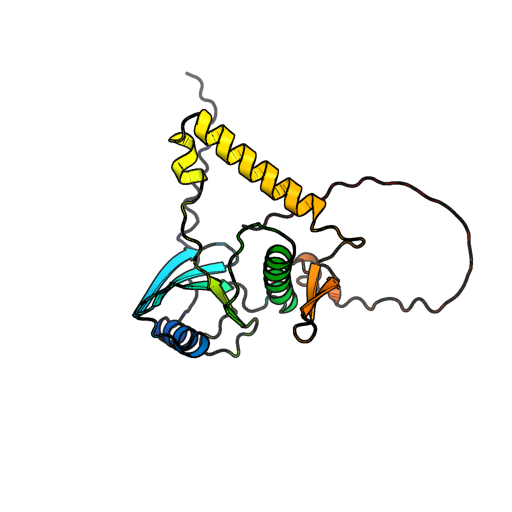R A 1 85 ? 5.488 -3.124 6.718 1.00 96.06 85 THR A N 1
ATOM 670 C CA . THR A 1 85 ? 4.499 -2.648 7.692 1.00 96.06 85 THR A CA 1
ATOM 671 C C . THR A 1 85 ? 3.093 -3.131 7.342 1.00 96.06 85 THR A C 1
ATOM 673 O O . THR A 1 85 ? 2.423 -3.691 8.207 1.00 96.06 85 THR A O 1
ATOM 676 N N . MET A 1 86 ? 2.659 -3.000 6.080 1.00 96.44 86 MET A N 1
ATOM 677 C CA . MET A 1 86 ? 1.346 -3.512 5.652 1.00 96.44 86 MET A CA 1
ATOM 678 C C . MET A 1 86 ? 1.229 -5.022 5.888 1.00 96.44 86 MET A C 1
ATOM 680 O O . MET A 1 86 ? 0.254 -5.482 6.479 1.00 96.44 86 MET A O 1
ATOM 684 N N . LYS A 1 87 ? 2.253 -5.800 5.513 1.00 95.44 87 LYS A N 1
ATOM 685 C CA . LYS A 1 87 ? 2.258 -7.253 5.746 1.00 95.44 87 LYS A CA 1
ATOM 686 C C . LYS A 1 87 ? 2.262 -7.612 7.230 1.00 95.44 87 LYS A C 1
ATOM 688 O O . LYS A 1 87 ? 1.540 -8.519 7.631 1.00 95.44 87 LYS A O 1
ATOM 693 N N . TYR A 1 88 ? 3.039 -6.906 8.046 1.00 96.00 88 TYR A N 1
ATOM 694 C CA . TYR A 1 88 ? 3.097 -7.139 9.486 1.00 96.00 88 TYR A CA 1
ATOM 695 C C . TYR A 1 88 ? 1.740 -6.882 10.149 1.00 96.00 88 TYR A C 1
ATOM 697 O O . TYR A 1 88 ? 1.260 -7.726 10.906 1.00 96.00 88 TYR A O 1
ATOM 705 N N . VAL A 1 89 ? 1.088 -5.758 9.833 1.00 97.06 89 VAL A N 1
ATOM 706 C CA . VAL A 1 89 ? -0.239 -5.427 10.375 1.00 97.06 89 VAL A CA 1
ATOM 707 C C . VAL A 1 89 ? -1.273 -6.468 9.945 1.00 97.06 89 VAL A C 1
ATOM 709 O O . VAL A 1 89 ? -2.001 -6.968 10.801 1.00 97.06 89 VAL A O 1
ATOM 712 N N . ALA A 1 90 ? -1.289 -6.864 8.669 1.00 95.62 90 ALA A N 1
ATOM 713 C CA . ALA A 1 90 ? -2.207 -7.888 8.163 1.00 95.62 90 ALA A CA 1
ATOM 714 C C . ALA A 1 90 ? -2.032 -9.254 8.852 1.00 95.62 90 ALA A C 1
ATOM 716 O O . ALA A 1 90 ? -3.005 -9.969 9.067 1.00 95.62 90 ALA A O 1
ATOM 717 N N . GLN A 1 91 ? -0.797 -9.630 9.199 1.00 94.94 91 GLN A N 1
ATOM 718 C CA . GLN A 1 91 ? -0.514 -10.919 9.839 1.00 94.94 91 GLN A CA 1
ATOM 719 C C . GLN A 1 91 ? -0.822 -10.938 11.337 1.00 94.94 91 GLN A C 1
ATOM 721 O O . GLN A 1 91 ? -1.168 -11.986 11.878 1.00 94.94 91 GLN A O 1
ATOM 726 N N . ASN A 1 92 ? -0.673 -9.800 12.017 1.00 95.81 92 ASN A N 1
ATOM 727 C CA . ASN A 1 92 ? -0.761 -9.740 13.476 1.00 95.81 92 ASN A CA 1
ATOM 728 C C . ASN A 1 92 ? -2.087 -9.160 13.979 1.00 95.81 92 ASN A C 1
ATOM 730 O O . ASN A 1 92 ? -2.381 -9.268 15.166 1.00 95.81 92 ASN A O 1
ATOM 734 N N . THR A 1 93 ? -2.904 -8.558 13.114 1.00 97.31 93 THR A N 1
ATOM 735 C CA . THR A 1 93 ? -4.139 -7.865 13.510 1.00 97.31 93 THR A CA 1
ATOM 736 C C . THR A 1 93 ? -5.317 -8.234 12.613 1.00 97.31 93 THR A C 1
ATOM 738 O O . THR A 1 93 ? -5.153 -8.833 11.556 1.00 97.31 93 THR A O 1
ATOM 741 N N . SER A 1 94 ? -6.525 -7.866 13.036 1.00 96.19 94 SER A N 1
ATOM 742 C CA . SER A 1 94 ? -7.747 -7.954 12.234 1.00 96.19 94 SER A CA 1
ATOM 743 C C . SER A 1 94 ? -7.989 -6.720 11.354 1.00 96.19 94 SER A C 1
ATOM 745 O O . SER A 1 94 ? -8.988 -6.647 10.634 1.00 96.19 94 SER A O 1
ATOM 747 N N . ILE A 1 95 ? -7.078 -5.744 11.407 1.00 96.94 95 ILE A N 1
ATOM 748 C CA . ILE A 1 95 ? -7.199 -4.465 10.715 1.00 96.94 95 ILE A CA 1
ATOM 749 C C . ILE A 1 95 ? -7.063 -4.694 9.216 1.00 96.94 95 ILE A C 1
ATOM 751 O O . ILE A 1 95 ? -6.096 -5.284 8.733 1.00 96.94 95 ILE A O 1
ATOM 755 N N . LYS A 1 96 ? -8.031 -4.170 8.464 1.00 94.31 96 LYS A N 1
ATOM 756 C CA . LYS A 1 96 ? -7.999 -4.210 7.004 1.00 94.31 96 LYS A CA 1
ATOM 757 C C . LYS A 1 96 ? -6.968 -3.219 6.479 1.00 94.31 96 LYS A C 1
ATOM 759 O O . LYS A 1 96 ? -7.185 -2.010 6.525 1.00 94.31 96 LYS A O 1
ATOM 764 N N . VAL A 1 97 ? -5.874 -3.749 5.953 1.00 96.62 97 VAL A N 1
ATOM 765 C CA . VAL A 1 97 ? -4.855 -3.012 5.200 1.00 96.62 97 VAL A CA 1
ATOM 766 C C . VAL A 1 97 ? -4.773 -3.583 3.782 1.00 96.62 97 VAL A C 1
ATOM 768 O O . VAL A 1 97 ? -5.083 -4.762 3.615 1.00 96.62 97 VAL A O 1
ATOM 771 N N . PRO A 1 98 ? -4.388 -2.787 2.767 1.00 97.25 98 PRO A N 1
ATOM 772 C CA . PRO A 1 98 ? -4.325 -3.277 1.395 1.00 97.25 98 PRO A CA 1
ATOM 77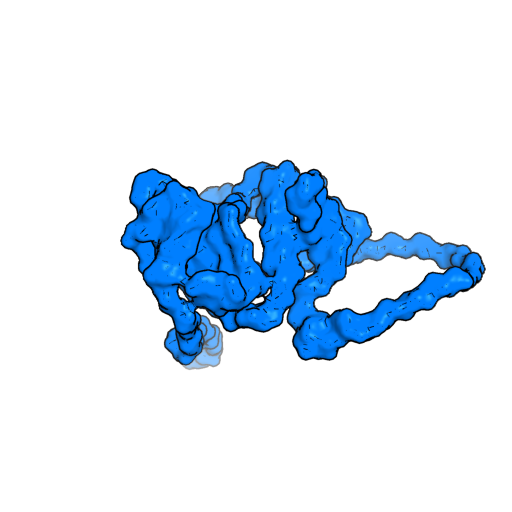3 C C . PRO A 1 98 ? -3.339 -4.436 1.247 1.00 97.25 98 PRO A C 1
ATOM 775 O O . PRO A 1 98 ? -2.192 -4.344 1.696 1.00 97.25 98 PRO A O 1
ATOM 778 N N . GLU A 1 99 ? -3.752 -5.501 0.562 1.00 96.50 99 GLU A N 1
ATOM 779 C CA . GLU A 1 99 ? -2.812 -6.526 0.121 1.00 96.50 99 GLU A CA 1
ATOM 780 C C . GLU A 1 99 ? -1.860 -5.959 -0.944 1.00 96.50 99 GLU A C 1
ATOM 782 O O . GLU A 1 99 ? -2.285 -5.366 -1.934 1.00 96.50 99 GLU A O 1
ATOM 787 N N . VAL A 1 100 ? -0.552 -6.137 -0.754 1.00 96.69 100 VAL A N 1
ATOM 788 C CA . VAL A 1 100 ? 0.454 -5.745 -1.751 1.00 96.69 100 VAL A CA 1
ATOM 789 C C . VAL A 1 100 ? 0.638 -6.879 -2.747 1.00 96.69 100 VAL A C 1
ATOM 791 O O . VAL A 1 100 ? 1.136 -7.942 -2.375 1.00 96.69 100 VAL A O 1
ATOM 794 N N . TYR A 1 101 ? 0.304 -6.625 -4.010 1.00 96.69 101 TYR A N 1
ATOM 795 C CA . TYR A 1 101 ? 0.438 -7.609 -5.078 1.00 96.69 101 TYR A CA 1
ATOM 796 C C . TYR A 1 101 ? 1.842 -7.628 -5.682 1.00 96.69 101 TYR A C 1
ATOM 798 O O . TYR A 1 101 ? 2.426 -8.692 -5.863 1.00 96.69 101 TYR A O 1
ATOM 806 N N . ASP A 1 102 ? 2.393 -6.454 -5.988 1.00 96.56 102 ASP A N 1
ATOM 807 C CA . ASP A 1 102 ? 3.714 -6.310 -6.602 1.00 96.56 102 ASP A CA 1
ATOM 808 C C . ASP A 1 102 ? 4.284 -4.921 -6.305 1.00 96.56 102 ASP A C 1
ATOM 810 O O . ASP A 1 102 ? 3.537 -3.975 -6.059 1.00 96.56 102 ASP A O 1
ATOM 814 N N . TRP A 1 103 ? 5.604 -4.773 -6.316 1.00 95.69 103 TRP A N 1
ATOM 815 C CA . TRP A 1 103 ? 6.252 -3.475 -6.147 1.00 95.69 103 TRP A CA 1
ATOM 816 C C . TRP A 1 103 ? 7.675 -3.492 -6.704 1.00 95.69 103 TRP A C 1
ATOM 818 O O . TRP A 1 103 ? 8.358 -4.513 -6.664 1.00 95.69 103 TRP A O 1
ATOM 828 N N . ASP A 1 104 ? 8.137 -2.336 -7.171 1.00 94.56 104 ASP A N 1
ATOM 829 C CA . ASP A 1 104 ? 9.522 -2.109 -7.581 1.00 94.56 104 ASP A CA 1
ATOM 830 C C . ASP A 1 104 ? 9.944 -0.722 -7.097 1.00 94.56 104 ASP A C 1
ATOM 832 O O . ASP A 1 104 ? 9.273 0.273 -7.359 1.00 94.56 104 ASP A O 1
ATOM 836 N N . CYS A 1 105 ? 11.048 -0.649 -6.361 1.00 92.25 105 CYS A N 1
ATOM 837 C CA . CYS A 1 105 ? 11.575 0.611 -5.837 1.00 92.25 105 CYS A CA 1
ATOM 838 C C . CYS A 1 105 ? 12.577 1.294 -6.779 1.00 92.25 105 CYS A C 1
ATOM 840 O O . CYS A 1 105 ? 13.107 2.352 -6.449 1.00 92.25 105 CYS A O 1
ATOM 842 N N . THR A 1 106 ? 12.876 0.688 -7.927 1.00 91.88 106 THR A N 1
ATOM 843 C CA . THR A 1 106 ? 13.860 1.178 -8.891 1.00 91.88 106 THR A CA 1
ATOM 844 C C . THR A 1 106 ? 13.187 1.843 -10.084 1.00 91.88 106 THR A C 1
ATOM 846 O O . THR A 1 106 ? 12.000 1.663 -10.325 1.00 91.88 106 THR A O 1
ATOM 849 N N . VAL A 1 107 ? 13.967 2.571 -10.885 1.00 92.12 107 VAL A N 1
ATOM 850 C CA . VAL A 1 107 ? 13.541 3.086 -12.201 1.00 92.12 107 VAL A CA 1
ATOM 851 C C . VAL A 1 107 ? 13.849 2.113 -13.349 1.00 92.12 107 VAL A C 1
ATOM 853 O O . VAL A 1 107 ? 13.572 2.414 -14.505 1.00 92.12 107 VAL A O 1
ATOM 856 N N . HIS A 1 108 ? 14.410 0.933 -13.061 1.00 92.94 108 HIS A N 1
ATOM 857 C CA . HIS A 1 108 ? 14.766 -0.083 -14.064 1.00 92.94 108 HIS A CA 1
ATOM 858 C C . HIS A 1 108 ? 13.581 -0.996 -14.404 1.00 92.94 108 HIS A C 1
ATOM 860 O O . HIS A 1 108 ? 13.748 -2.176 -14.704 1.00 92.94 108 HIS A O 1
ATOM 866 N N . ASN A 1 109 ? 12.376 -0.441 -14.340 1.00 94.00 109 ASN A N 1
ATOM 867 C CA . ASN A 1 109 ? 11.129 -1.133 -14.598 1.00 94.00 109 ASN A CA 1
ATOM 868 C C . ASN A 1 109 ? 10.451 -0.548 -15.856 1.00 94.00 109 ASN A C 1
ATOM 870 O O . ASN A 1 109 ? 10.816 0.547 -16.295 1.00 94.00 109 ASN A O 1
ATOM 874 N N . PRO A 1 110 ? 9.459 -1.236 -16.449 1.00 95.25 110 PRO A N 1
ATOM 875 C CA . PRO A 1 110 ? 8.835 -0.811 -17.706 1.00 95.25 110 PRO A CA 1
ATOM 876 C C . PRO A 1 110 ? 8.219 0.596 -17.700 1.00 95.25 110 PRO A C 1
ATOM 878 O O . PRO A 1 110 ? 8.178 1.230 -18.751 1.00 95.25 110 PRO A O 1
ATOM 881 N N . ILE A 1 111 ? 7.771 1.096 -16.541 1.00 95.69 111 ILE A N 1
ATOM 882 C CA . ILE A 1 111 ? 7.195 2.445 -16.399 1.00 95.69 111 ILE A CA 1
ATOM 883 C C . ILE A 1 111 ? 8.211 3.489 -15.926 1.00 95.69 111 ILE A C 1
ATOM 885 O O . ILE A 1 111 ? 7.861 4.657 -15.802 1.00 95.69 111 ILE A O 1
ATOM 889 N N . LYS A 1 112 ? 9.461 3.084 -15.657 1.00 95.06 112 LYS A N 1
ATOM 890 C CA . LYS A 1 112 ? 10.578 3.936 -15.208 1.00 95.06 112 LYS A CA 1
ATOM 891 C C . LYS A 1 112 ? 10.317 4.729 -13.920 1.00 95.06 112 LYS A C 1
ATOM 893 O O . LYS A 1 112 ? 11.025 5.690 -13.633 1.00 95.06 112 LYS A O 1
ATOM 898 N N . ILE A 1 113 ? 9.324 4.317 -13.135 1.00 95.00 113 ILE A N 1
ATOM 899 C CA . ILE A 1 113 ? 8.883 4.990 -11.910 1.00 95.00 113 ILE A CA 1
ATOM 900 C C . ILE A 1 113 ? 8.745 3.937 -10.803 1.00 95.00 113 ILE A C 1
ATOM 902 O O . ILE A 1 113 ? 8.135 2.896 -11.059 1.00 95.00 113 ILE A O 1
ATOM 906 N N . PRO A 1 114 ? 9.283 4.166 -9.591 1.00 95.31 114 PRO A N 1
ATOM 907 C CA . PRO A 1 114 ? 9.051 3.280 -8.456 1.00 95.31 114 PRO A CA 1
ATOM 908 C C . PRO A 1 114 ? 7.559 3.167 -8.130 1.00 95.31 114 PRO A C 1
ATOM 910 O O . PRO A 1 114 ? 6.854 4.179 -8.081 1.00 95.31 114 PRO A O 1
ATOM 913 N N . TYR A 1 115 ? 7.071 1.955 -7.885 1.00 96.12 115 TYR A N 1
ATOM 914 C CA . TYR A 1 115 ? 5.644 1.696 -7.722 1.00 96.12 115 TYR A CA 1
ATOM 915 C C . TYR A 1 115 ? 5.335 0.632 -6.673 1.00 96.12 115 TYR A C 1
ATOM 917 O O . TYR A 1 115 ? 6.153 -0.238 -6.375 1.00 96.12 115 TYR A O 1
ATOM 925 N N . ILE A 1 116 ? 4.100 0.672 -6.169 1.00 97.62 116 ILE A N 1
ATOM 926 C CA . ILE A 1 116 ? 3.449 -0.434 -5.463 1.00 97.62 116 ILE A CA 1
ATOM 927 C C . ILE A 1 116 ? 2.068 -0.658 -6.092 1.00 97.62 116 ILE A C 1
ATOM 929 O O . ILE A 1 116 ? 1.247 0.262 -6.141 1.00 97.62 116 ILE A O 1
ATOM 933 N N . LEU A 1 117 ? 1.826 -1.879 -6.567 1.00 98.06 117 LEU A N 1
ATOM 934 C CA . LEU A 1 117 ? 0.521 -2.397 -6.967 1.00 98.06 117 LEU A CA 1
ATOM 935 C C . LEU A 1 117 ? -0.116 -3.087 -5.762 1.00 98.06 117 LEU A C 1
ATOM 937 O O . LEU A 1 117 ? 0.466 -4.005 -5.182 1.00 98.06 117 LEU A O 1
ATOM 941 N N . MET A 1 118 ? -1.303 -2.638 -5.372 1.00 98.19 118 MET A N 1
ATOM 942 C CA . MET A 1 118 ? -1.981 -3.127 -4.176 1.00 98.19 118 MET A CA 1
ATOM 943 C C . MET A 1 118 ? -3.495 -3.210 -4.355 1.00 98.19 118 MET A C 1
ATOM 945 O O . MET A 1 118 ? -4.075 -2.618 -5.271 1.00 98.19 118 MET A O 1
ATOM 949 N N . GLU A 1 119 ? -4.137 -3.936 -3.451 1.00 97.81 119 GLU A N 1
ATOM 950 C CA . GLU A 1 119 ? -5.580 -4.073 -3.359 1.00 97.81 119 GLU A CA 1
ATOM 951 C C . GLU A 1 119 ? -6.281 -2.712 -3.305 1.00 97.81 119 GLU A C 1
ATOM 953 O O . GLU A 1 119 ? -5.898 -1.795 -2.572 1.00 97.81 119 GLU A O 1
ATOM 958 N N . ARG A 1 120 ? -7.371 -2.590 -4.065 1.00 95.94 120 ARG A N 1
ATOM 959 C CA . ARG A 1 120 ? -8.315 -1.491 -3.898 1.00 95.94 120 ARG A CA 1
ATOM 960 C C . ARG A 1 120 ? -9.281 -1.817 -2.762 1.00 95.94 120 ARG A C 1
ATOM 962 O O . ARG A 1 120 ? -10.219 -2.585 -2.958 1.00 95.94 120 ARG A O 1
ATOM 969 N N . ILE A 1 121 ? -9.136 -1.136 -1.628 1.00 94.19 121 ILE A N 1
ATOM 970 C CA . ILE A 1 121 ? -10.146 -1.179 -0.566 1.00 94.19 121 ILE A CA 1
ATOM 971 C C . ILE A 1 121 ? -11.318 -0.259 -0.949 1.00 94.19 121 ILE A C 1
ATOM 973 O O . ILE A 1 121 ? -11.120 0.951 -1.101 1.00 94.19 121 ILE A O 1
ATOM 977 N N . PRO A 1 122 ? -12.544 -0.785 -1.122 1.00 90.44 122 PRO A N 1
ATOM 978 C CA . PRO A 1 122 ? -13.703 0.043 -1.416 1.00 90.44 122 PRO A CA 1
ATOM 979 C C . PRO A 1 122 ? -14.097 0.864 -0.185 1.00 90.44 122 PRO A C 1
ATOM 981 O O . PRO A 1 122 ? -14.203 0.345 0.925 1.00 90.44 122 PRO A O 1
ATOM 984 N N . GLY A 1 123 ? -14.359 2.150 -0.389 1.00 90.69 123 GLY A N 1
ATOM 985 C CA . GLY A 1 123 ? -14.787 3.044 0.675 1.00 90.69 123 GLY A CA 1
ATOM 986 C C . GLY A 1 123 ? -14.828 4.495 0.225 1.00 90.69 123 GLY A C 1
ATOM 987 O O . GLY A 1 123 ? -14.541 4.815 -0.929 1.00 90.69 123 GLY A O 1
ATOM 988 N N . GLN A 1 124 ? -15.183 5.365 1.162 1.00 90.12 124 GLN A N 1
ATOM 989 C CA . GLN A 1 124 ? -15.150 6.810 0.993 1.00 90.12 124 GLN A CA 1
ATOM 990 C C . GLN A 1 124 ? -14.306 7.420 2.106 1.00 90.12 124 GLN A C 1
ATOM 992 O O . GLN A 1 124 ? -14.292 6.918 3.233 1.00 90.12 124 GLN A O 1
ATOM 997 N N . HIS A 1 125 ? -13.606 8.508 1.798 1.00 91.19 125 HIS A N 1
ATOM 998 C CA . HIS A 1 125 ? -12.871 9.236 2.817 1.00 91.19 125 HIS A CA 1
ATOM 999 C C . HIS A 1 125 ? -13.834 9.788 3.872 1.00 91.19 125 HIS A C 1
ATOM 1001 O O . HIS A 1 125 ? -14.775 10.510 3.547 1.00 91.19 125 HIS A O 1
ATOM 1007 N N . LEU A 1 126 ? -13.565 9.483 5.144 1.00 94.56 126 LEU A N 1
ATOM 1008 C CA . LEU A 1 126 ? -14.439 9.859 6.254 1.00 94.56 126 LEU A CA 1
ATOM 1009 C C . LEU A 1 126 ? -14.705 11.371 6.314 1.00 94.56 126 LEU A C 1
ATOM 1011 O O . LEU A 1 126 ? -15.827 11.768 6.605 1.00 94.56 126 LEU A O 1
ATOM 1015 N N . TYR A 1 127 ? -13.708 12.205 5.993 1.00 94.06 127 TYR A N 1
ATOM 1016 C CA . TYR A 1 127 ? -13.850 13.665 6.021 1.00 94.06 127 TYR A CA 1
ATOM 1017 C C . TYR A 1 127 ? -14.924 14.184 5.051 1.00 94.06 127 TYR A C 1
ATOM 1019 O O . TYR A 1 127 ? -15.527 15.212 5.325 1.00 94.06 127 TYR A O 1
ATOM 1027 N N . GLN A 1 128 ? -15.186 13.477 3.944 1.00 94.50 128 GLN A N 1
ATOM 1028 C CA . GLN A 1 128 ? -16.170 13.903 2.942 1.00 94.50 128 GLN A CA 1
ATOM 1029 C C . GLN A 1 128 ? -17.606 13.737 3.432 1.00 94.50 128 GLN A C 1
ATOM 1031 O O . GLN A 1 128 ? -18.480 14.488 3.026 1.00 94.50 128 GLN A O 1
ATOM 1036 N N . VAL A 1 129 ? -17.843 12.745 4.290 1.00 95.25 129 VAL A N 1
ATOM 1037 C CA . VAL A 1 129 ? -19.184 12.414 4.792 1.00 95.25 129 VAL A CA 1
ATOM 1038 C C . VAL A 1 129 ? -19.381 12.819 6.243 1.00 95.25 129 VAL A C 1
ATOM 1040 O O . VAL A 1 129 ? -20.490 12.714 6.755 1.00 95.25 129 VAL A O 1
ATOM 1043 N N . TRP A 1 130 ? -18.320 13.255 6.931 1.00 96.00 130 TRP A N 1
ATOM 1044 C CA . TRP A 1 130 ? -18.326 13.450 8.378 1.00 96.00 130 TRP A CA 1
ATOM 1045 C C . TRP A 1 130 ? -19.466 14.353 8.840 1.00 96.00 130 TRP A C 1
ATOM 1047 O O . TRP A 1 130 ? -20.182 13.999 9.774 1.00 96.00 130 TRP A O 1
ATOM 1057 N N . ASP A 1 131 ? -19.678 15.488 8.181 1.00 96.69 131 ASP A N 1
ATOM 1058 C CA . ASP A 1 131 ? -20.697 16.459 8.589 1.00 96.69 131 ASP A CA 1
ATOM 1059 C C . ASP A 1 131 ? -22.130 15.977 8.331 1.00 96.69 131 ASP A C 1
ATOM 1061 O O . ASP A 1 131 ? -23.047 16.375 9.048 1.00 96.69 131 ASP A O 1
ATOM 1065 N N . GLU A 1 132 ? -22.310 15.039 7.402 1.00 96.50 132 GLU A N 1
ATOM 1066 C CA . GLU A 1 132 ? -23.596 14.409 7.082 1.00 96.50 132 GLU A CA 1
ATOM 1067 C C . GLU A 1 132 ? -23.955 13.268 8.053 1.00 96.50 132 GLU A C 1
ATOM 1069 O O . GLU A 1 132 ? -25.106 12.824 8.123 1.00 96.50 132 GLU A O 1
ATOM 1074 N N . LEU A 1 133 ? -22.985 12.765 8.827 1.00 96.75 133 LEU A N 1
ATOM 1075 C CA . LEU A 1 133 ? -23.220 11.687 9.782 1.00 96.75 133 LEU A CA 1
ATOM 1076 C C . LEU A 1 133 ? -23.982 12.180 11.021 1.00 96.75 133 LEU A C 1
ATOM 1078 O O . LEU A 1 133 ? -23.577 13.116 11.712 1.00 96.75 133 LEU A O 1
ATOM 1082 N N . THR A 1 134 ? -25.024 11.434 11.390 1.00 98.12 134 THR A N 1
ATOM 1083 C CA . THR A 1 134 ? -25.690 11.530 12.701 1.00 98.12 134 THR A CA 1
ATOM 1084 C C . THR A 1 134 ? -24.694 11.323 13.847 1.00 98.12 134 THR A C 1
ATOM 1086 O O . THR A 1 134 ? -23.726 10.570 13.696 1.00 98.12 134 THR A O 1
ATOM 1089 N N . VAL A 1 135 ? -24.979 11.885 15.024 1.00 97.94 135 VAL A N 1
ATOM 1090 C CA . VAL A 1 135 ? -24.139 11.738 16.228 1.00 97.94 135 VAL A CA 1
ATOM 1091 C C . VAL A 1 135 ? -23.893 10.267 16.581 1.00 97.94 135 VAL A C 1
ATOM 1093 O O . VAL A 1 135 ? -22.781 9.897 16.952 1.00 97.94 135 VAL A O 1
ATOM 1096 N N . GLU A 1 136 ? -24.895 9.408 16.417 1.00 98.19 136 GLU A N 1
ATOM 1097 C CA . GLU A 1 136 ? -24.818 7.971 16.695 1.00 98.19 136 GLU A CA 1
ATOM 1098 C C . GLU A 1 136 ? -23.790 7.290 15.783 1.00 98.19 136 GLU A C 1
ATOM 1100 O O . GLU A 1 136 ? -22.906 6.582 16.260 1.00 98.19 136 GLU A O 1
ATOM 1105 N N . LYS A 1 137 ? -23.835 7.576 14.476 1.00 97.75 137 LYS A N 1
ATOM 1106 C CA . LYS A 1 137 ? -22.843 7.079 13.508 1.00 97.75 137 LYS A CA 1
ATOM 1107 C C . LYS A 1 137 ? -21.438 7.609 13.794 1.00 97.75 137 LYS A C 1
ATOM 1109 O O . LYS A 1 137 ? -20.489 6.834 13.727 1.00 97.75 137 LYS A O 1
ATOM 1114 N N . LYS A 1 138 ? -21.294 8.889 14.162 1.00 98.12 138 LYS A N 1
ATOM 1115 C CA . LYS A 1 138 ? -19.995 9.458 14.571 1.00 98.12 138 LYS A CA 1
ATOM 1116 C C . LYS A 1 138 ? -19.413 8.706 15.767 1.00 98.12 138 LYS A C 1
ATOM 1118 O O . LYS A 1 138 ? -18.238 8.353 15.740 1.00 98.12 138 LYS A O 1
ATOM 1123 N N . LYS A 1 139 ? -20.235 8.391 16.776 1.00 98.19 139 LYS A N 1
ATOM 1124 C CA . LYS A 1 139 ? -19.820 7.558 17.918 1.00 98.19 139 LYS A CA 1
ATOM 1125 C C . LYS A 1 139 ? -19.347 6.176 17.465 1.00 98.19 139 LYS A C 1
ATOM 1127 O O . LYS A 1 139 ? -18.270 5.766 17.874 1.00 98.19 139 LYS A O 1
ATOM 1132 N N . CYS A 1 140 ? -20.087 5.498 16.585 1.00 98.00 140 CYS A N 1
ATOM 1133 C CA . CYS A 1 140 ? -19.674 4.193 16.053 1.00 98.00 140 CYS A CA 1
ATOM 1134 C C . CYS A 1 140 ? -18.335 4.248 15.301 1.00 98.00 140 CYS A C 1
ATOM 1136 O O . CYS A 1 140 ? -17.522 3.339 15.447 1.00 98.00 140 CYS A O 1
ATOM 1138 N N . VAL A 1 141 ? -18.095 5.296 14.507 1.00 97.19 141 VAL A N 1
ATOM 1139 C CA . VAL A 1 141 ? -16.816 5.487 13.805 1.00 97.19 141 VAL A CA 1
ATOM 1140 C C . VAL A 1 141 ? -15.678 5.722 14.796 1.00 97.19 141 VAL A C 1
ATOM 1142 O O . VAL A 1 141 ? -14.629 5.097 14.680 1.00 97.19 141 VAL A O 1
ATOM 1145 N N . LEU A 1 142 ? -15.888 6.577 15.800 1.00 97.88 142 LEU A N 1
ATOM 1146 C CA . LEU A 1 142 ? -14.890 6.820 16.844 1.00 97.88 142 LEU A CA 1
ATOM 1147 C C . LEU A 1 142 ? -14.562 5.541 17.621 1.00 97.88 142 LEU A C 1
ATOM 1149 O O . LEU A 1 142 ? -13.389 5.286 17.873 1.00 97.88 142 LEU A O 1
ATOM 1153 N N . SER A 1 143 ? -15.561 4.713 17.940 1.00 98.19 143 SER A N 1
ATOM 1154 C CA . SER A 1 143 ? -15.333 3.398 18.549 1.00 98.19 143 SER A CA 1
ATOM 1155 C C . SER A 1 143 ? -14.442 2.515 17.673 1.00 98.19 143 SER A C 1
ATOM 1157 O O . SER A 1 143 ? -13.454 1.999 18.173 1.00 98.19 143 SER A O 1
ATOM 1159 N N . GLN A 1 144 ? -14.699 2.428 16.363 1.00 97.38 144 GLN A N 1
ATOM 1160 C CA . GLN A 1 144 ? -13.857 1.641 15.448 1.00 97.38 144 GLN A CA 1
ATOM 1161 C C . GLN A 1 144 ? -12.412 2.156 15.369 1.00 97.38 144 GLN A C 1
ATOM 1163 O O . GLN A 1 144 ? -11.476 1.360 15.289 1.00 97.38 144 GLN A O 1
ATOM 1168 N N . ILE A 1 145 ? -12.211 3.479 15.409 1.00 97.31 145 ILE A N 1
ATOM 1169 C CA . ILE A 1 145 ? -10.868 4.077 15.459 1.00 97.31 145 ILE A CA 1
ATOM 1170 C C . ILE A 1 145 ? -10.160 3.664 16.752 1.00 97.31 145 ILE A C 1
ATOM 1172 O O . ILE A 1 145 ? -9.001 3.256 16.710 1.00 97.31 145 ILE A O 1
ATOM 1176 N N . VAL A 1 146 ? -10.852 3.737 17.893 1.00 98.12 146 VAL A N 1
ATOM 1177 C CA . VAL A 1 146 ? -10.307 3.308 19.189 1.00 98.12 146 VAL A CA 1
ATOM 1178 C C . VAL A 1 146 ? -9.955 1.822 19.164 1.00 98.12 146 VAL A C 1
ATOM 1180 O O . VAL A 1 146 ? -8.843 1.473 19.547 1.00 98.12 146 VAL A O 1
ATOM 1183 N N . ASP A 1 147 ? -10.842 0.967 18.659 1.00 98.00 147 ASP A N 1
ATOM 1184 C CA . ASP A 1 147 ? -10.607 -0.476 18.553 1.00 98.00 147 ASP A CA 1
ATOM 1185 C C . ASP A 1 147 ? -9.377 -0.782 17.681 1.00 98.00 147 ASP A C 1
ATOM 1187 O O . ASP A 1 147 ? -8.517 -1.569 18.072 1.00 98.00 147 ASP A O 1
ATOM 1191 N N . THR A 1 148 ? -9.236 -0.087 16.546 1.00 97.38 148 THR A N 1
ATOM 1192 C CA . THR A 1 148 ? -8.068 -0.194 15.653 1.00 97.38 148 THR A CA 1
ATOM 1193 C C . THR A 1 148 ? -6.776 0.201 16.372 1.00 97.38 148 THR A C 1
ATOM 1195 O O . THR A 1 148 ? -5.778 -0.517 16.315 1.00 97.38 148 THR A O 1
ATOM 1198 N N . LEU A 1 149 ? -6.778 1.339 17.075 1.00 97.19 149 LEU A N 1
ATOM 1199 C CA . LEU A 1 149 ? -5.605 1.825 17.805 1.00 97.19 149 LEU A CA 1
ATOM 1200 C C . LEU A 1 149 ? -5.222 0.893 18.959 1.00 97.19 149 LEU A C 1
ATOM 1202 O O . LEU A 1 149 ? -4.037 0.639 19.168 1.00 97.19 149 LEU A O 1
ATOM 1206 N N . LEU A 1 150 ? -6.205 0.367 19.693 1.00 97.81 150 LEU A N 1
ATOM 1207 C CA . LEU A 1 150 ? -5.977 -0.596 20.768 1.00 97.81 150 LEU A CA 1
ATOM 1208 C C . LEU A 1 150 ? -5.420 -1.914 20.230 1.00 97.81 150 LEU A C 1
ATOM 1210 O O . LEU A 1 150 ? -4.514 -2.485 20.837 1.00 97.81 150 LEU A O 1
ATOM 1214 N N . GLU A 1 151 ? -5.916 -2.395 19.091 1.00 97.94 151 GLU A N 1
ATOM 1215 C CA . GLU A 1 151 ? -5.392 -3.608 18.470 1.00 97.94 151 GLU A CA 1
ATOM 1216 C C . GLU A 1 151 ? -3.935 -3.429 18.024 1.00 97.94 151 GLU A C 1
ATOM 1218 O O . GLU A 1 151 ? -3.099 -4.267 18.363 1.00 97.94 151 GLU A O 1
ATOM 1223 N N . LEU A 1 152 ? -3.597 -2.313 17.364 1.00 96.75 152 LEU A N 1
ATOM 1224 C CA . LEU A 1 152 ? -2.202 -1.985 17.039 1.00 96.75 152 LEU A CA 1
ATOM 1225 C C . LEU A 1 152 ? -1.342 -1.919 18.304 1.00 96.75 152 LEU A C 1
ATOM 1227 O O . LEU A 1 152 ? -0.292 -2.548 18.375 1.00 96.75 152 LEU A O 1
ATOM 1231 N N . TRP A 1 153 ? -1.798 -1.204 19.333 1.00 95.62 153 TRP A N 1
ATOM 1232 C CA . TRP A 1 153 ? -1.046 -1.043 20.578 1.00 95.62 153 TRP A CA 1
ATOM 1233 C C . TRP A 1 153 ? -0.784 -2.371 21.299 1.00 95.62 153 TRP A C 1
ATOM 1235 O O . TRP A 1 153 ? 0.262 -2.557 21.922 1.00 95.62 153 TRP A O 1
ATOM 1245 N N . THR A 1 154 ? -1.746 -3.290 21.264 1.00 96.62 154 THR A N 1
ATOM 1246 C CA . THR A 1 154 ? -1.665 -4.559 22.000 1.00 96.62 154 THR A CA 1
ATOM 1247 C C . THR A 1 154 ? -0.943 -5.651 21.224 1.00 96.62 154 THR A C 1
ATOM 1249 O O . THR A 1 154 ? -0.249 -6.454 21.842 1.00 96.62 154 THR A O 1
ATOM 1252 N N . LYS A 1 155 ? -1.083 -5.691 19.895 1.00 96.12 155 LYS A N 1
ATOM 1253 C CA . LYS A 1 155 ? -0.538 -6.769 19.058 1.00 96.12 155 LYS A CA 1
ATOM 1254 C C . LYS A 1 155 ? 0.740 -6.398 18.307 1.00 96.12 155 LYS A C 1
ATOM 1256 O O . LYS A 1 155 ? 1.470 -7.293 17.901 1.00 96.12 155 LYS A O 1
ATOM 1261 N N . CYS A 1 156 ? 1.030 -5.110 18.132 1.00 94.69 156 CYS A N 1
ATOM 1262 C CA . CYS A 1 156 ? 2.190 -4.621 17.383 1.00 94.69 156 CYS A CA 1
ATOM 1263 C C . CYS A 1 156 ? 3.189 -3.918 18.314 1.00 94.69 156 CYS A C 1
ATOM 1265 O O . CYS A 1 156 ? 3.449 -2.723 18.178 1.00 94.69 156 CYS A O 1
ATOM 1267 N N . GLN A 1 157 ? 3.722 -4.659 19.288 1.00 93.12 157 GLN A N 1
ATOM 1268 C CA . GLN A 1 157 ? 4.704 -4.147 20.246 1.00 93.12 157 GLN A CA 1
ATOM 1269 C C . GLN A 1 157 ? 6.129 -4.507 19.829 1.00 93.12 157 GLN A C 1
ATOM 1271 O O . GLN A 1 157 ? 6.393 -5.622 19.381 1.00 93.12 157 GLN A O 1
ATOM 1276 N N . PHE A 1 158 ? 7.050 -3.563 20.020 1.00 93.06 158 PHE A N 1
ATOM 1277 C CA . PHE A 1 158 ? 8.457 -3.709 19.667 1.00 93.06 158 PHE A CA 1
ATOM 1278 C C . PHE A 1 158 ? 9.344 -3.265 20.826 1.00 93.06 158 PHE A C 1
ATOM 1280 O O . PHE A 1 158 ? 9.033 -2.297 21.519 1.00 93.06 158 PHE A O 1
ATOM 1287 N N . GLU A 1 159 ? 10.462 -3.961 21.018 1.00 93.69 159 GLU A N 1
ATOM 1288 C CA . GLU A 1 159 ? 11.459 -3.625 22.043 1.00 93.69 159 GLU A CA 1
ATOM 1289 C C . GLU A 1 159 ? 12.416 -2.510 21.587 1.00 93.69 159 GLU A C 1
ATOM 1291 O O . GLU A 1 159 ? 13.072 -1.869 22.407 1.00 93.69 159 GLU A O 1
ATOM 1296 N N . GLU A 1 160 ? 12.473 -2.256 20.279 1.00 93.56 160 GLU A N 1
ATOM 1297 C CA . GLU A 1 160 ? 13.379 -1.306 19.639 1.00 93.56 160 GLU A CA 1
ATOM 1298 C C . GLU A 1 160 ? 12.610 -0.233 18.860 1.00 93.56 160 GLU A C 1
ATOM 1300 O O . GLU A 1 160 ? 11.496 -0.454 18.381 1.00 93.56 160 GLU A O 1
ATOM 1305 N N . ILE A 1 161 ? 13.241 0.931 18.690 1.00 90.62 161 ILE A N 1
ATOM 1306 C CA . ILE A 1 161 ? 12.729 2.016 17.849 1.00 90.62 161 ILE A CA 1
ATOM 1307 C C . ILE A 1 161 ? 13.389 1.919 16.477 1.00 90.62 161 ILE A C 1
ATOM 1309 O O . ILE A 1 161 ? 14.615 1.876 16.370 1.00 90.62 161 ILE A O 1
ATOM 1313 N N . GLY A 1 162 ? 12.580 1.943 15.421 1.00 92.00 162 GLY A N 1
ATOM 1314 C CA . GLY A 1 162 ? 13.086 1.869 14.061 1.00 92.00 162 GLY A CA 1
ATOM 1315 C C . GLY A 1 162 ? 11.999 1.656 13.018 1.00 92.00 162 GLY A C 1
ATOM 1316 O O . GLY A 1 162 ? 10.812 1.822 13.290 1.00 92.00 162 GLY A O 1
ATOM 1317 N N . CYS A 1 163 ? 12.423 1.279 11.815 1.00 93.38 163 CYS A N 1
ATOM 1318 C CA . CYS A 1 163 ? 11.529 0.875 10.732 1.00 93.38 163 CYS A CA 1
ATOM 1319 C C . CYS A 1 163 ? 11.403 -0.650 10.675 1.00 93.38 163 CYS A C 1
ATOM 1321 O O . CYS A 1 163 ? 12.330 -1.369 11.054 1.00 93.38 163 CYS A O 1
ATOM 1323 N N . LEU A 1 164 ? 10.270 -1.144 10.175 1.00 94.12 164 LEU A N 1
ATOM 1324 C CA . LEU A 1 164 ? 10.058 -2.571 9.957 1.00 94.12 164 LEU A CA 1
ATOM 1325 C C . LEU A 1 164 ? 10.749 -3.021 8.676 1.00 94.12 164 LEU A C 1
ATOM 1327 O O . LEU A 1 164 ? 10.599 -2.415 7.623 1.00 94.12 164 LEU A O 1
ATOM 1331 N N . TYR A 1 165 ? 11.459 -4.136 8.753 1.00 92.50 165 TYR A N 1
ATOM 1332 C CA . TYR A 1 165 ? 12.052 -4.801 7.603 1.00 92.50 165 TYR A CA 1
ATOM 1333 C C . TYR A 1 165 ? 11.582 -6.244 7.576 1.00 92.50 165 TYR A C 1
ATOM 1335 O O . TYR A 1 165 ? 11.536 -6.908 8.611 1.00 92.50 165 TYR A O 1
ATOM 1343 N N . MET A 1 166 ? 11.271 -6.741 6.383 1.00 90.88 166 MET A N 1
ATOM 1344 C CA . MET A 1 166 ? 10.832 -8.115 6.183 1.00 90.88 166 MET A CA 1
ATOM 1345 C C . MET A 1 166 ? 11.954 -8.945 5.561 1.00 90.88 166 MET A C 1
ATOM 1347 O O . MET A 1 166 ? 12.588 -8.526 4.590 1.00 90.88 166 MET A O 1
ATOM 1351 N N . ASN A 1 167 ? 12.177 -10.144 6.092 1.00 89.00 167 ASN A N 1
ATOM 1352 C CA . ASN A 1 167 ? 12.861 -11.196 5.357 1.00 89.00 167 ASN A CA 1
ATOM 1353 C C . ASN A 1 167 ? 11.819 -11.941 4.515 1.00 89.00 167 ASN A C 1
ATOM 1355 O O . ASN A 1 167 ? 11.018 -12.708 5.042 1.00 89.00 167 ASN A O 1
ATOM 1359 N N . PHE A 1 168 ? 11.822 -11.713 3.201 1.00 77.44 168 PHE A N 1
ATOM 1360 C CA . PHE A 1 168 ? 10.836 -12.314 2.300 1.00 77.44 168 PHE A CA 1
ATOM 1361 C C . PHE A 1 168 ? 10.916 -13.845 2.234 1.00 77.44 168 PHE A C 1
ATOM 1363 O O . PHE A 1 168 ? 9.902 -14.476 1.955 1.00 77.44 168 PHE A O 1
ATOM 1370 N N . MET A 1 169 ? 12.082 -14.443 2.499 1.00 82.50 169 MET A N 1
ATOM 1371 C CA . MET A 1 169 ? 12.257 -15.901 2.446 1.00 82.50 169 MET A CA 1
ATOM 1372 C C . MET A 1 169 ? 11.635 -16.588 3.663 1.00 82.50 169 MET A C 1
ATOM 1374 O O . MET A 1 169 ? 10.998 -17.628 3.544 1.00 82.50 169 MET A O 1
ATOM 1378 N N . GLU A 1 170 ? 11.809 -15.987 4.836 1.00 84.19 170 GLU A N 1
ATOM 1379 C CA . GLU A 1 170 ? 11.374 -16.562 6.114 1.00 84.19 170 GLU A CA 1
ATOM 1380 C C . GLU A 1 170 ? 10.020 -16.013 6.573 1.00 84.19 170 GLU A C 1
ATOM 1382 O O . GLU A 1 170 ? 9.458 -16.490 7.553 1.00 84.19 170 GLU A O 1
ATOM 1387 N N . SER A 1 171 ? 9.496 -14.995 5.882 1.00 83.12 171 SER A N 1
ATOM 1388 C CA . SER A 1 171 ? 8.318 -14.226 6.301 1.00 83.12 171 SER A CA 1
ATOM 1389 C C . SER A 1 171 ? 8.422 -13.673 7.727 1.00 83.12 171 SER A C 1
ATOM 1391 O O . SER A 1 171 ? 7.417 -13.476 8.403 1.00 83.12 171 SER A O 1
ATOM 1393 N N . THR A 1 172 ? 9.646 -13.404 8.180 1.00 91.00 172 THR A N 1
ATOM 1394 C CA . THR A 1 172 ? 9.937 -12.819 9.489 1.00 91.00 172 THR A CA 1
ATOM 1395 C C . THR A 1 172 ? 10.130 -11.312 9.374 1.00 91.00 172 THR A C 1
ATOM 1397 O O . THR A 1 172 ? 10.509 -10.784 8.322 1.00 91.00 172 THR A O 1
ATOM 1400 N N . PHE A 1 173 ? 9.881 -10.607 10.476 1.00 94.19 173 PHE A N 1
ATOM 1401 C CA . PHE A 1 173 ? 10.037 -9.159 10.568 1.00 94.19 173 PHE A CA 1
ATOM 1402 C C . PHE A 1 173 ? 11.079 -8.813 11.617 1.00 94.19 173 PHE A C 1
ATOM 1404 O O . PHE A 1 173 ? 11.205 -9.496 12.632 1.00 94.19 173 PHE A O 1
ATOM 1411 N N . ARG A 1 174 ? 11.808 -7.728 11.379 1.00 93.75 174 ARG A N 1
ATOM 1412 C CA . ARG A 1 174 ? 12.741 -7.152 12.344 1.00 93.75 174 ARG A CA 1
ATOM 1413 C C . ARG A 1 174 ? 12.632 -5.639 12.348 1.00 93.75 174 ARG A C 1
ATOM 1415 O O . ARG A 1 174 ? 12.325 -5.038 11.316 1.00 93.75 174 ARG A O 1
ATOM 1422 N N . ILE A 1 175 ? 12.953 -5.041 13.484 1.00 94.00 175 ILE A N 1
ATOM 1423 C CA . ILE A 1 175 ? 13.195 -3.606 13.561 1.00 94.00 175 ILE A CA 1
ATOM 1424 C C . ILE A 1 175 ? 14.617 -3.328 13.076 1.00 94.00 175 ILE A C 1
ATOM 1426 O O . ILE A 1 175 ? 15.550 -4.089 13.327 1.00 94.00 175 ILE A O 1
ATOM 1430 N N . GLY A 1 176 ? 14.764 -2.272 12.289 1.00 90.19 176 GLY A N 1
ATOM 1431 C CA . GLY A 1 176 ? 16.042 -1.815 11.765 1.00 90.19 176 GLY A CA 1
ATOM 1432 C C . GLY A 1 176 ? 16.119 -0.290 11.744 1.00 90.19 176 GLY A C 1
ATOM 1433 O O . GLY A 1 176 ? 15.246 0.384 12.289 1.00 90.19 176 GLY A O 1
ATOM 1434 N N . PRO A 1 177 ? 17.144 0.287 11.099 1.00 88.75 177 PRO A N 1
ATOM 1435 C CA . PRO A 1 177 ? 17.371 1.727 11.132 1.00 88.75 177 PRO A CA 1
ATOM 1436 C C . PRO A 1 177 ? 16.185 2.511 10.558 1.00 88.75 177 PRO A C 1
ATOM 1438 O O . PRO A 1 177 ? 15.507 2.047 9.637 1.00 88.75 177 PRO A O 1
ATOM 1441 N N . ILE A 1 178 ? 15.968 3.711 11.097 1.00 87.06 178 ILE A N 1
ATOM 1442 C CA . ILE A 1 178 ? 14.938 4.642 10.631 1.00 87.06 178 ILE A CA 1
ATOM 1443 C C . ILE A 1 178 ? 15.253 5.078 9.196 1.00 87.06 178 ILE A C 1
ATOM 1445 O O . ILE A 1 178 ? 16.379 5.471 8.886 1.00 87.06 178 ILE A O 1
ATOM 1449 N N . VAL A 1 179 ? 14.242 5.039 8.328 1.00 81.12 179 VAL A N 1
ATOM 1450 C CA . VAL A 1 179 ? 14.319 5.545 6.955 1.00 81.12 179 VAL A CA 1
ATOM 1451 C C . VAL A 1 179 ? 13.595 6.883 6.880 1.00 81.12 179 VAL A C 1
ATOM 1453 O O . VAL A 1 179 ? 12.437 6.954 6.480 1.00 81.12 179 VAL A O 1
ATOM 1456 N N . ASP A 1 180 ? 14.281 7.947 7.285 1.00 77.31 180 ASP A N 1
ATOM 1457 C CA . ASP A 1 180 ? 13.735 9.305 7.261 1.00 77.31 180 ASP A CA 1
ATOM 1458 C C . ASP A 1 180 ? 14.600 10.236 6.387 1.00 77.31 180 ASP A C 1
ATOM 1460 O O . ASP A 1 180 ? 15.833 10.098 6.394 1.00 77.31 180 ASP A O 1
ATOM 1464 N N . PRO A 1 181 ? 13.976 11.151 5.608 1.00 69.31 181 PRO A N 1
ATOM 1465 C CA . PRO A 1 181 ? 14.670 12.081 4.718 1.00 69.31 181 PRO A CA 1
ATOM 1466 C C . PRO A 1 181 ? 15.867 12.790 5.346 1.00 69.31 181 PRO A C 1
ATOM 1468 O O . PRO A 1 181 ? 16.907 12.904 4.699 1.00 69.31 181 PRO A O 1
ATOM 1471 N N . VAL A 1 182 ? 15.782 13.195 6.614 1.00 67.44 182 VAL A N 1
ATOM 1472 C CA . VAL A 1 182 ? 16.863 13.880 7.339 1.00 67.44 182 VAL A CA 1
ATOM 1473 C C . VAL A 1 182 ? 18.131 13.023 7.411 1.00 67.44 182 VAL A C 1
ATOM 1475 O O . VAL A 1 182 ? 19.245 13.547 7.420 1.00 67.44 182 VAL A O 1
ATOM 1478 N N . PHE A 1 183 ? 17.997 11.698 7.414 1.00 62.53 183 PHE A N 1
ATOM 1479 C CA . PHE A 1 183 ? 19.134 10.792 7.539 1.00 62.53 183 PHE A CA 1
ATOM 1480 C C . PHE A 1 183 ? 19.821 10.476 6.203 1.00 62.53 183 PHE A C 1
ATOM 1482 O O . PHE A 1 183 ? 21.017 10.166 6.199 1.00 62.53 183 PHE A O 1
ATOM 1489 N N . TYR A 1 184 ? 19.127 10.592 5.063 1.00 62.81 184 TYR A N 1
ATOM 1490 C CA . TYR A 1 184 ? 19.711 10.300 3.744 1.00 62.81 184 TYR A CA 1
ATOM 1491 C C . TYR A 1 184 ? 19.892 11.511 2.822 1.00 62.81 184 TYR A C 1
ATOM 1493 O O . TYR A 1 184 ? 20.825 11.488 2.022 1.00 62.81 184 TYR A O 1
ATOM 1501 N N . ILE A 1 185 ? 19.103 12.583 2.956 1.00 60.03 185 ILE A N 1
ATOM 1502 C CA . ILE A 1 185 ? 19.296 13.828 2.186 1.00 60.03 185 ILE A CA 1
ATOM 1503 C C . ILE A 1 185 ? 20.623 14.494 2.574 1.00 60.03 185 ILE A C 1
ATOM 1505 O O . ILE A 1 185 ? 21.373 14.948 1.714 1.00 60.03 185 ILE A O 1
ATOM 1509 N N . GLU A 1 186 ? 20.975 14.468 3.859 1.00 59.47 186 GLU A N 1
ATOM 1510 C CA . GLU A 1 186 ? 22.228 15.042 4.369 1.00 59.47 186 GLU A CA 1
ATOM 1511 C C . GLU A 1 186 ? 23.367 14.015 4.503 1.00 59.47 186 GLU A C 1
ATOM 1513 O O . GLU A 1 186 ? 24.386 14.293 5.130 1.00 59.47 186 GLU A O 1
ATOM 1518 N N . ARG A 1 187 ? 23.214 12.804 3.941 1.00 55.88 187 ARG A N 1
ATOM 1519 C CA 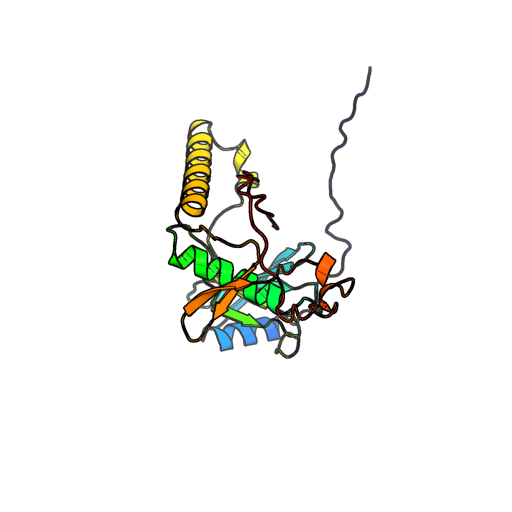. ARG A 1 187 ? 24.201 11.704 4.024 1.00 55.88 187 ARG A CA 1
ATOM 1520 C C . ARG A 1 187 ? 24.630 11.311 5.447 1.00 55.88 187 ARG A C 1
ATOM 1522 O O . ARG A 1 187 ? 25.676 10.686 5.609 1.00 55.88 187 ARG A O 1
ATOM 1529 N N . ARG A 1 188 ? 23.829 11.586 6.483 1.00 57.84 188 ARG A N 1
ATOM 1530 C CA . ARG A 1 188 ? 24.135 11.131 7.857 1.00 57.84 188 ARG A CA 1
ATOM 1531 C C . ARG A 1 188 ? 24.222 9.606 7.956 1.00 57.84 188 ARG A C 1
ATOM 1533 O O . ARG A 1 188 ? 25.004 9.087 8.741 1.00 57.84 188 ARG A O 1
ATOM 1540 N N . ASN A 1 189 ? 23.507 8.892 7.089 1.00 57.69 189 ASN A N 1
ATOM 1541 C CA . ASN A 1 189 ? 23.615 7.440 6.929 1.00 57.69 189 ASN A CA 1
ATOM 1542 C C . ASN A 1 189 ? 25.000 6.944 6.473 1.00 57.69 189 ASN A C 1
ATOM 1544 O O . ASN A 1 189 ? 25.271 5.753 6.580 1.00 57.69 189 ASN A O 1
ATOM 1548 N N . ALA A 1 190 ? 25.861 7.824 5.951 1.00 61.81 190 ALA A N 1
ATOM 1549 C CA . ALA A 1 190 ? 27.224 7.499 5.534 1.00 61.81 190 ALA A CA 1
ATOM 1550 C C . ALA A 1 190 ? 28.267 7.740 6.640 1.00 61.81 190 ALA A C 1
ATOM 1552 O O . ALA A 1 190 ? 29.459 7.551 6.399 1.00 61.81 190 ALA A O 1
ATOM 1553 N N . ILE A 1 191 ? 27.844 8.164 7.838 1.00 65.19 191 ILE A N 1
ATOM 1554 C CA . ILE A 1 191 ? 28.739 8.254 8.992 1.00 65.19 191 ILE A CA 1
ATOM 1555 C C . ILE A 1 191 ? 29.143 6.820 9.371 1.00 65.19 191 ILE A C 1
ATOM 1557 O O . ILE A 1 191 ? 28.259 5.996 9.628 1.00 65.19 191 ILE A O 1
ATOM 1561 N N . PRO A 1 192 ? 30.449 6.491 9.386 1.00 56.53 192 PRO A N 1
ATOM 1562 C CA . PRO A 1 192 ? 30.912 5.180 9.812 1.00 56.53 192 PRO A CA 1
ATOM 1563 C C . PRO A 1 192 ? 30.379 4.876 11.209 1.00 56.53 192 PRO A C 1
ATOM 1565 O O . PRO A 1 192 ? 30.472 5.713 12.108 1.00 56.53 192 PRO A O 1
ATOM 1568 N N . LYS A 1 193 ? 29.814 3.683 11.400 1.00 59.22 193 LYS A N 1
ATOM 1569 C CA . LYS A 1 193 ? 29.527 3.207 12.751 1.00 59.22 193 LYS A CA 1
ATOM 1570 C C . LYS A 1 193 ? 30.872 3.067 13.457 1.00 59.22 193 LYS A C 1
ATOM 1572 O O . LYS A 1 193 ? 31.745 2.376 12.942 1.00 59.22 193 LYS A O 1
ATOM 1577 N N . GLU A 1 194 ? 31.052 3.750 14.582 1.00 50.75 194 GLU A N 1
ATOM 1578 C CA . GLU A 1 194 ? 32.216 3.507 15.430 1.00 50.75 194 GLU A CA 1
ATOM 1579 C C . GLU A 1 194 ? 32.191 2.037 15.855 1.00 50.75 194 GLU A C 1
ATOM 1581 O O . GLU A 1 194 ? 31.247 1.587 16.512 1.00 50.75 194 GLU A O 1
ATOM 1586 N N . ASP A 1 195 ? 33.218 1.288 15.455 1.00 42.75 195 ASP A N 1
ATOM 1587 C CA . ASP A 1 195 ? 33.486 -0.037 15.991 1.00 42.75 195 ASP A CA 1
ATOM 1588 C C . ASP A 1 195 ? 33.771 0.133 17.483 1.00 42.75 195 ASP A C 1
ATOM 1590 O O . ASP A 1 195 ? 34.863 0.532 17.891 1.00 42.75 195 ASP A O 1
ATOM 1594 N N . LYS A 1 196 ? 32.776 -0.155 18.325 1.00 47.09 196 LYS A N 1
ATOM 1595 C CA . LYS A 1 196 ? 33.025 -0.366 19.749 1.00 47.09 196 LYS A CA 1
ATOM 1596 C C . LYS A 1 196 ? 33.745 -1.700 19.900 1.00 47.09 196 LYS A C 1
ATOM 1598 O O . LYS A 1 196 ? 33.127 -2.717 20.190 1.00 47.09 196 LYS A O 1
ATOM 1603 N N . SER A 1 197 ? 35.055 -1.684 19.670 1.00 37.38 197 SER A N 1
ATOM 1604 C CA . SER A 1 197 ? 35.953 -2.711 20.176 1.00 37.38 197 SER A CA 1
ATOM 1605 C C . SER A 1 197 ? 35.879 -2.705 21.702 1.00 37.38 197 SER A C 1
ATOM 1607 O O . SER A 1 197 ? 36.034 -1.653 22.326 1.00 37.38 197 SER A O 1
ATOM 1609 N N . ASP A 1 198 ? 35.617 -3.879 22.263 1.00 44.50 198 ASP A N 1
ATOM 1610 C CA . ASP A 1 198 ? 35.464 -4.163 23.685 1.00 44.50 198 ASP A CA 1
ATOM 1611 C C . ASP A 1 198 ? 36.514 -3.473 24.568 1.00 44.50 198 ASP A C 1
ATOM 1613 O O . ASP A 1 198 ? 37.712 -3.705 24.405 1.00 44.50 198 ASP A O 1
ATOM 1617 N N . ASN A 1 199 ? 36.062 -2.683 25.550 1.00 32.59 199 ASN A N 1
ATOM 1618 C CA . ASN A 1 199 ? 36.613 -2.717 26.906 1.00 32.59 199 ASN A CA 1
ATOM 1619 C C . ASN A 1 199 ? 35.798 -1.885 27.915 1.00 32.59 199 ASN A C 1
ATOM 1621 O O . ASN A 1 199 ? 35.356 -0.776 27.635 1.00 32.59 199 ASN A O 1
ATOM 1625 N N . GLU A 1 200 ? 35.706 -2.460 29.118 1.00 34.59 200 GLU A N 1
ATOM 1626 C CA . GLU A 1 200 ? 35.337 -1.878 30.420 1.00 34.59 200 GLU A CA 1
ATOM 1627 C C . GLU A 1 200 ? 33.862 -1.877 30.881 1.00 34.59 200 GLU A C 1
ATOM 1629 O O . GLU A 1 200 ? 33.068 -0.955 30.716 1.00 34.59 200 GLU A O 1
ATOM 1634 N N . SER A 1 201 ? 33.571 -2.956 31.615 1.00 35.19 201 SER A N 1
ATOM 1635 C CA . SER A 1 201 ? 32.839 -3.022 32.886 1.00 35.19 201 SER A CA 1
ATOM 1636 C C . SER A 1 201 ? 32.595 -1.702 33.643 1.00 35.19 201 SER A C 1
ATOM 1638 O O . SER A 1 201 ? 33.533 -1.076 34.132 1.00 35.19 201 SER A O 1
ATOM 1640 N N . GLY A 1 202 ? 31.323 -1.392 33.922 1.00 31.06 202 GLY A N 1
ATOM 1641 C CA . GLY A 1 202 ? 30.916 -0.356 34.879 1.00 31.06 202 GLY A CA 1
ATOM 1642 C C . GLY A 1 202 ? 29.400 -0.336 35.113 1.00 31.06 202 GLY A C 1
ATOM 1643 O O . GLY A 1 202 ? 28.619 -0.348 34.173 1.00 31.06 202 GLY A O 1
ATOM 1644 N N . LYS A 1 203 ? 28.982 -0.369 36.381 1.00 30.41 203 LYS A N 1
ATOM 1645 C CA . LYS A 1 203 ? 27.606 -0.572 36.878 1.00 30.41 203 LYS A CA 1
ATOM 1646 C C . LYS A 1 203 ? 26.637 0.608 36.645 1.00 30.41 203 LYS A C 1
ATOM 1648 O O . LYS A 1 203 ? 27.034 1.759 36.731 1.00 30.41 203 LYS A O 1
ATOM 1653 N N . SER A 1 204 ? 25.342 0.250 36.662 1.00 29.88 204 SER A N 1
ATOM 1654 C CA . SER A 1 204 ? 24.182 0.996 37.206 1.00 29.88 204 SER A CA 1
ATOM 1655 C C . SER A 1 204 ? 23.625 2.191 36.417 1.00 29.88 204 SER A C 1
ATOM 1657 O O . SER A 1 204 ? 24.197 3.269 36.423 1.00 29.88 204 SER A O 1
ATOM 1659 N N . ASN A 1 205 ? 22.392 2.089 35.911 1.00 26.59 205 ASN A N 1
ATOM 1660 C CA . ASN A 1 205 ? 21.167 2.395 36.668 1.00 26.59 205 ASN A CA 1
ATOM 1661 C C . ASN A 1 205 ? 19.932 2.316 35.758 1.00 26.59 205 ASN A C 1
ATOM 1663 O O . ASN A 1 205 ? 19.921 2.839 34.650 1.00 26.59 205 ASN A O 1
ATOM 1667 N N . LYS A 1 206 ? 18.871 1.684 36.273 1.00 39.78 206 LYS A N 1
ATOM 1668 C CA . LYS A 1 206 ? 17.515 1.761 35.723 1.00 39.78 206 LYS A CA 1
ATOM 1669 C C . LYS A 1 206 ? 17.020 3.204 35.793 1.00 39.78 206 LYS A C 1
ATOM 1671 O O . LYS A 1 206 ? 16.912 3.752 36.888 1.00 39.78 206 LYS A O 1
ATOM 1676 N N . THR A 1 207 ? 16.597 3.751 34.663 1.00 31.09 207 THR A N 1
ATOM 1677 C CA . THR A 1 207 ? 15.626 4.844 34.614 1.00 31.09 207 THR A CA 1
ATOM 1678 C C . THR A 1 207 ? 14.494 4.440 33.679 1.00 31.09 207 THR A C 1
ATOM 1680 O O . THR A 1 207 ? 14.658 4.306 32.471 1.00 31.09 207 THR A O 1
ATOM 1683 N N . ASN A 1 208 ? 13.331 4.199 34.283 1.00 36.00 208 ASN A N 1
ATOM 1684 C CA . ASN A 1 208 ? 12.064 4.064 33.582 1.00 36.00 208 ASN A CA 1
ATOM 1685 C C . ASN A 1 208 ? 11.731 5.421 32.951 1.00 36.00 208 ASN A C 1
ATOM 1687 O O . ASN A 1 208 ? 11.423 6.370 33.671 1.00 36.00 208 ASN A O 1
ATOM 1691 N N . GLY A 1 209 ? 11.801 5.508 31.626 1.00 28.81 209 GLY A N 1
ATOM 1692 C CA . GLY A 1 209 ? 11.312 6.643 30.854 1.00 28.81 209 GLY A CA 1
ATOM 1693 C C . GLY A 1 209 ? 10.155 6.190 29.980 1.00 28.81 209 GLY A C 1
ATOM 1694 O O . GLY A 1 209 ? 10.375 5.646 28.901 1.00 28.81 209 GLY A O 1
ATOM 1695 N N . LEU A 1 210 ? 8.923 6.401 30.453 1.00 39.62 210 LEU A N 1
ATOM 1696 C CA . LEU A 1 210 ? 7.768 6.438 29.561 1.00 39.62 210 LEU A CA 1
ATOM 1697 C C . LEU A 1 210 ? 8.034 7.532 28.530 1.00 39.62 210 LEU A C 1
ATOM 1699 O O . LEU A 1 210 ? 8.135 8.702 28.894 1.00 39.62 210 LEU A O 1
ATOM 1703 N N . THR A 1 211 ? 8.127 7.158 27.259 1.00 28.75 211 THR A N 1
ATOM 1704 C CA . THR A 1 211 ? 8.135 8.142 26.180 1.00 28.75 211 THR A CA 1
ATOM 1705 C C . THR A 1 211 ? 7.193 7.669 25.093 1.00 28.75 211 THR A C 1
ATOM 1707 O O . THR A 1 211 ? 7.317 6.573 24.554 1.00 28.75 211 THR A O 1
ATOM 1710 N N . SER A 1 212 ? 6.177 8.495 24.892 1.00 25.64 212 SER A N 1
ATOM 1711 C CA . SER A 1 212 ? 5.019 8.293 24.045 1.00 25.64 212 SER A CA 1
ATOM 1712 C C . SER A 1 212 ? 5.404 7.968 22.607 1.00 25.64 212 SER A C 1
ATOM 1714 O O . SER A 1 212 ? 6.236 8.642 22.003 1.00 25.64 212 SER A O 1
ATOM 1716 N N . ILE A 1 213 ? 4.731 6.963 22.053 1.00 32.16 213 ILE A N 1
ATOM 1717 C CA . ILE A 1 213 ? 4.752 6.636 20.631 1.00 32.16 213 ILE A CA 1
ATOM 1718 C C . ILE A 1 213 ? 4.136 7.818 19.872 1.00 32.16 213 ILE A C 1
ATOM 1720 O O . ILE A 1 213 ? 2.922 8.021 19.907 1.00 32.16 213 ILE A O 1
ATOM 1724 N N . GLN A 1 214 ? 4.961 8.614 19.191 1.00 24.14 214 GLN A N 1
ATOM 1725 C CA . GLN A 1 214 ? 4.480 9.451 18.097 1.00 24.14 214 GLN A CA 1
ATOM 1726 C C . GLN A 1 214 ? 4.350 8.559 16.866 1.00 24.14 214 GLN A C 1
ATOM 1728 O O . GLN A 1 214 ? 5.330 8.219 16.208 1.00 24.14 214 GLN A O 1
ATOM 1733 N N . VAL A 1 215 ? 3.113 8.159 16.580 1.00 25.78 215 VAL A N 1
ATOM 1734 C CA . VAL A 1 215 ? 2.734 7.613 15.279 1.00 25.78 215 VAL A CA 1
ATOM 1735 C C . VAL A 1 215 ? 2.919 8.743 14.271 1.00 25.78 215 VAL A C 1
ATOM 1737 O O . VAL A 1 215 ? 2.099 9.657 14.199 1.00 25.78 215 VAL A O 1
ATOM 1740 N N . ILE A 1 216 ? 4.022 8.718 13.526 1.00 25.67 216 ILE A N 1
ATOM 1741 C CA . ILE A 1 216 ? 4.198 9.578 12.358 1.00 25.67 216 ILE A CA 1
ATOM 1742 C C . ILE A 1 216 ? 3.222 9.058 11.301 1.00 25.67 216 ILE A C 1
ATOM 1744 O O . ILE A 1 216 ? 3.498 8.107 10.574 1.00 25.67 216 ILE A O 1
ATOM 1748 N N . GLN A 1 217 ? 2.030 9.652 11.276 1.00 22.67 217 GLN A N 1
ATOM 1749 C CA . GLN A 1 217 ? 1.118 9.562 10.146 1.00 22.67 217 GLN A CA 1
ATOM 1750 C C . GLN A 1 217 ? 1.766 10.302 8.975 1.00 22.67 217 GLN A C 1
ATOM 1752 O O . GLN A 1 217 ? 1.989 11.508 9.038 1.00 22.67 217 GLN A O 1
ATOM 1757 N N . THR A 1 218 ? 2.066 9.587 7.899 1.00 25.34 218 THR A N 1
ATOM 1758 C CA . THR A 1 218 ? 2.235 10.193 6.578 1.00 25.34 218 THR A CA 1
ATOM 1759 C C . THR A 1 218 ? 1.082 9.680 5.726 1.00 25.34 218 THR A C 1
ATOM 1761 O O . THR A 1 218 ? 1.067 8.506 5.357 1.00 25.34 218 THR A O 1
ATOM 1764 N N . PHE A 1 219 ? 0.086 10.541 5.515 1.00 36.09 219 PHE A N 1
ATOM 1765 C CA . PHE A 1 219 ? -0.906 10.407 4.448 1.00 36.09 219 PHE A CA 1
ATOM 1766 C C . PHE A 1 219 ? -0.424 11.195 3.231 1.00 36.09 219 PHE A C 1
ATOM 1768 O O . PHE A 1 219 ? 0.209 12.254 3.446 1.00 36.09 219 PHE A O 1
#

Radius of gyration: 21.92 Å; chains: 1; bounding box: 62×63×59 Å

Secondary structure (DSSP, 8-state):
-------------SSSSPPP---HHHHHHHHHHHHTS-EEEEEEEEE-SSEEEEEEEETTS--EEEEEES-TT--HHHHHHHHHHHHHHHHH-S---PPEEEEE-SS-STTSS-EEEEE------HHHHGGGS-HHHHHHHHHHHHHHHHHHHHHS--SS-SEEEEETTTTEEEEE----HHHHHT-GGGSPPP-------------------------

pLDDT: mean 80.49, std 23.69, range [22.67, 98.19]

Organism: NCBI:txid588596

Foldseek 3Di:
DDDDDPPPPPVPVQPPDDDDPWDPVLVQVVCCVLVVFHFDDKDWDDDDPFWTWMWTDTDVDDIKIKTWGPDQPADPVVVQLVLLVQLLCVVQFPDDDWAWRDWDSHLPGSGSTTITITGDDDDDDCVVCVVVDDPVVVVVVVVVVVVSVVSCVVRVDDPDDATWHADPVVRDIDGDHHRDCVCPVVVVVVPDDPPPDDDDDDDDDDDDDDDDDPPPDDD

Sequence (219 aa):
MDNENNIFYSSSLDDDEPTLDLDLNALRQLASSRLDRHCVHTHRLTKGLYNEIYLLQFEGGPDCIARLSRDLTHPAAKFASEVATMKYVAQNTSIKVPEVYDWDCTVHNPIKIPYILMERIPGQHLYQVWDELTVEKKKCVLSQIVDTLLELWTKCQFEEIGCLYMNFMESTFRIGPIVDPVFYIERRNAIPKEDKSDNESGKSNKTNGLTSIQVIQTF